Protein AF-A0A7S3GZX6-F1 (afdb_monomer)

pLDDT: mean 84.19, std 20.96, range [37.41, 98.56]

Nearest PDB structures (foldseek):
  7b3i-assembly1_A  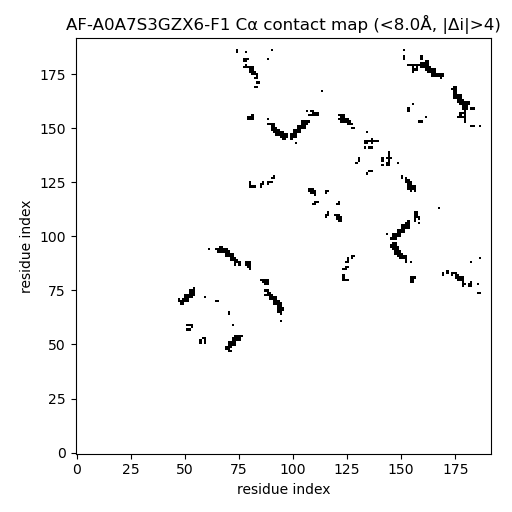TM=5.962E-01  e=1.962E-03  Homo sapiens
  3fnb-assembly1_A  TM=4.476E-01  e=2.240E+00  Streptococcus mutans UA159
  8ik2-assembly1_A  TM=3.979E-01  e=3.094E+00  Pseudomonas aeruginosa PAO1
  6khm-assembly1_A  TM=4.151E-01  e=8.696E+00  Cutibacterium acnes HL110PA4

Structure (mmCIF, N/CA/C/O backbone):
data_AF-A0A7S3GZX6-F1
#
_entry.id   AF-A0A7S3GZX6-F1
#
loop_
_atom_site.group_PDB
_atom_site.id
_atom_site.type_symbol
_atom_site.label_atom_id
_atom_site.label_alt_id
_atom_site.label_comp_id
_atom_site.label_asym_id
_atom_site.label_entity_id
_atom_site.label_seq_id
_atom_site.pdbx_PDB_ins_code
_atom_site.Cartn_x
_atom_site.Cartn_y
_atom_site.Cartn_z
_atom_site.occupancy
_atom_site.B_iso_or_equiv
_atom_site.auth_seq_id
_atom_site.auth_comp_id
_atom_site.auth_asym_id
_atom_site.auth_atom_id
_atom_site.pdbx_PDB_model_num
ATOM 1 N N . LYS A 1 1 ? 51.654 58.698 -10.661 1.00 49.16 1 LYS A N 1
ATOM 2 C CA . LYS A 1 1 ? 50.655 57.905 -11.427 1.00 49.16 1 LYS A CA 1
ATOM 3 C C . LYS A 1 1 ? 50.705 56.396 -11.134 1.00 49.16 1 LYS A C 1
ATOM 5 O O . LYS A 1 1 ? 49.679 55.762 -11.302 1.00 49.16 1 LYS A O 1
ATOM 10 N N . ALA A 1 2 ? 51.827 55.821 -10.670 1.00 45.66 2 ALA A N 1
ATOM 11 C CA . ALA A 1 2 ? 51.924 54.385 -10.354 1.00 45.66 2 ALA A CA 1
ATOM 12 C C . ALA A 1 2 ? 51.378 53.988 -8.960 1.00 45.66 2 ALA A C 1
ATOM 14 O O . ALA A 1 2 ? 50.825 52.904 -8.807 1.00 45.66 2 ALA A O 1
ATOM 15 N N . GLU A 1 3 ? 51.457 54.876 -7.964 1.00 42.88 3 GLU A N 1
ATOM 16 C CA . GLU A 1 3 ? 50.983 54.595 -6.592 1.00 42.88 3 GLU A CA 1
ATOM 17 C C . GLU A 1 3 ? 49.445 54.587 -6.471 1.00 42.88 3 GLU A C 1
ATOM 19 O O . GLU A 1 3 ? 48.866 53.765 -5.769 1.00 42.88 3 GLU A O 1
ATOM 24 N N . THR A 1 4 ? 48.751 55.419 -7.252 1.00 40.97 4 THR A N 1
ATOM 25 C CA . THR A 1 4 ? 47.279 55.479 -7.288 1.00 40.97 4 THR A CA 1
ATOM 26 C C . THR A 1 4 ? 46.648 54.233 -7.928 1.00 40.97 4 THR A C 1
ATOM 28 O O . THR A 1 4 ? 45.531 53.862 -7.585 1.00 40.97 4 THR A O 1
ATOM 31 N N . PHE A 1 5 ? 47.375 53.550 -8.820 1.00 37.41 5 PHE A N 1
ATOM 32 C CA . PHE A 1 5 ? 46.909 52.344 -9.514 1.00 37.41 5 PHE A CA 1
ATOM 33 C C . PHE A 1 5 ? 47.032 51.082 -8.641 1.00 37.41 5 PHE A C 1
ATOM 35 O O . PHE A 1 5 ? 46.160 50.217 -8.676 1.00 37.41 5 PHE A O 1
ATOM 42 N N . LYS A 1 6 ? 48.058 51.009 -7.780 1.00 38.31 6 LYS A N 1
ATOM 43 C CA . LYS A 1 6 ? 48.218 49.919 -6.799 1.00 38.31 6 LYS A CA 1
ATOM 44 C C . LYS A 1 6 ? 47.157 49.957 -5.694 1.00 38.31 6 LYS A C 1
AT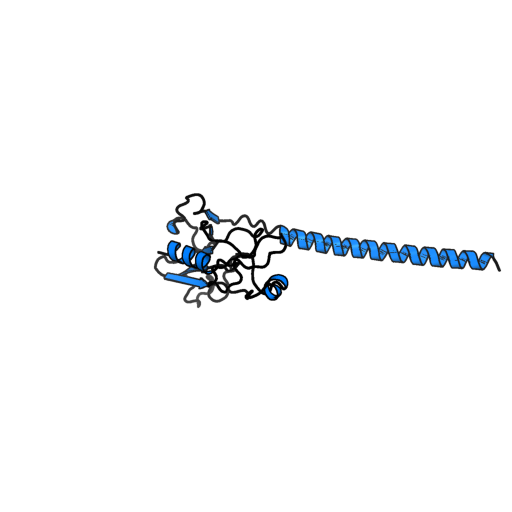OM 46 O O . LYS A 1 6 ? 46.696 48.905 -5.261 1.00 38.31 6 LYS A O 1
ATOM 51 N N . MET A 1 7 ? 46.722 51.150 -5.281 1.00 38.22 7 MET A N 1
ATOM 52 C CA . MET A 1 7 ? 45.672 51.299 -4.266 1.00 38.22 7 MET A CA 1
ATOM 53 C C . MET A 1 7 ? 44.287 50.882 -4.797 1.00 38.22 7 MET A C 1
ATOM 55 O O . MET A 1 7 ? 43.547 50.199 -4.098 1.00 38.22 7 MET A O 1
ATOM 59 N N . LEU A 1 8 ? 43.968 51.206 -6.057 1.00 38.59 8 LEU A N 1
ATOM 60 C CA . LEU A 1 8 ? 42.725 50.788 -6.723 1.00 38.59 8 LEU A CA 1
ATOM 61 C C . LEU A 1 8 ? 42.657 49.271 -6.966 1.00 38.59 8 LEU A C 1
ATOM 63 O O . LEU A 1 8 ? 41.593 48.684 -6.792 1.00 38.59 8 LEU A O 1
ATOM 67 N N . ILE A 1 9 ? 43.781 48.6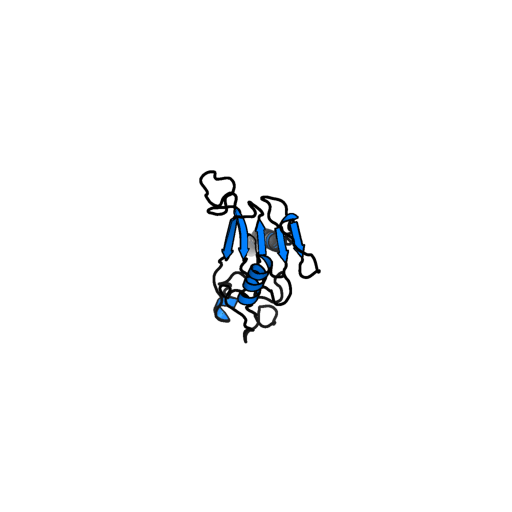25 -7.296 1.00 46.47 9 ILE A N 1
ATOM 68 C CA . ILE A 1 9 ? 43.853 47.162 -7.465 1.00 46.47 9 ILE A CA 1
ATOM 69 C C . ILE A 1 9 ? 43.683 46.431 -6.130 1.00 46.47 9 ILE A C 1
ATOM 71 O O . ILE A 1 9 ? 42.938 45.457 -6.075 1.00 46.47 9 ILE A O 1
ATOM 75 N N . ASN A 1 10 ? 44.298 46.914 -5.045 1.00 38.38 10 ASN A N 1
ATOM 76 C CA . ASN A 1 10 ? 44.134 46.298 -3.725 1.00 38.38 10 ASN A CA 1
ATOM 77 C C . ASN A 1 10 ? 42.717 46.488 -3.160 1.00 38.38 10 ASN A C 1
ATOM 79 O O . ASN A 1 10 ? 42.191 45.571 -2.538 1.00 38.38 10 ASN A O 1
ATOM 83 N N . ILE A 1 11 ? 42.064 47.626 -3.420 1.00 45.91 11 ILE A N 1
ATOM 84 C CA . ILE A 1 11 ? 40.664 47.851 -3.018 1.00 45.91 11 ILE A CA 1
ATOM 85 C C . ILE A 1 11 ? 39.706 46.965 -3.836 1.00 45.91 11 ILE A C 1
ATOM 87 O O . ILE A 1 11 ? 38.784 46.391 -3.260 1.00 45.91 11 ILE A O 1
ATOM 91 N N . LEU A 1 12 ? 39.948 46.769 -5.143 1.00 38.28 12 LEU A N 1
ATOM 92 C CA . LEU A 1 12 ? 39.171 45.825 -5.962 1.00 38.28 12 LEU A CA 1
ATOM 93 C C . LEU A 1 12 ? 39.382 44.360 -5.538 1.00 38.28 12 LEU A C 1
ATOM 95 O O . LEU A 1 12 ? 38.423 43.596 -5.517 1.00 38.28 12 LEU A O 1
ATOM 99 N N . PHE A 1 13 ? 40.607 43.963 -5.175 1.00 41.97 13 PHE A N 1
ATOM 100 C CA . PHE A 1 13 ? 40.907 42.596 -4.727 1.00 41.97 13 PHE A CA 1
ATOM 101 C C . PHE A 1 13 ? 40.294 42.270 -3.359 1.00 41.97 13 PHE A C 1
ATOM 103 O O . PHE A 1 13 ? 39.785 41.169 -3.167 1.00 41.97 13 PHE A O 1
ATOM 110 N N . VAL A 1 14 ? 40.285 43.226 -2.424 1.00 44.16 14 VAL A N 1
ATOM 111 C CA . VAL A 1 14 ? 39.623 43.059 -1.118 1.00 44.16 14 VAL A CA 1
ATOM 112 C C . VAL A 1 14 ? 38.096 43.038 -1.273 1.00 44.16 14 VAL A C 1
ATOM 114 O O . VAL A 1 14 ? 37.430 42.253 -0.601 1.00 44.16 14 VAL A O 1
ATOM 117 N N . ALA A 1 15 ? 37.538 43.815 -2.210 1.00 41.47 15 ALA A N 1
ATOM 118 C CA . ALA A 1 15 ? 36.110 43.781 -2.526 1.00 41.47 15 ALA A CA 1
ATOM 119 C C . ALA A 1 15 ? 35.677 42.469 -3.212 1.00 41.47 15 ALA A C 1
ATOM 121 O O . ALA A 1 15 ? 34.617 41.947 -2.886 1.00 41.47 15 ALA A O 1
ATOM 122 N N . LEU A 1 16 ? 36.488 41.890 -4.109 1.00 42.56 16 LEU A N 1
ATOM 123 C CA . LEU A 1 16 ? 36.163 40.608 -4.754 1.00 42.56 16 LEU A CA 1
ATOM 124 C C . LEU A 1 16 ? 36.338 39.397 -3.823 1.00 42.56 16 LEU A C 1
ATOM 126 O O . LEU A 1 16 ? 35.501 38.501 -3.863 1.00 42.56 16 LEU A O 1
ATOM 130 N N . LEU A 1 17 ? 37.362 39.376 -2.960 1.00 43.41 17 LEU A N 1
ATOM 131 C CA . LEU A 1 17 ? 37.563 38.272 -2.009 1.00 43.41 17 LEU A CA 1
ATOM 132 C C . LEU A 1 17 ? 36.555 38.303 -0.848 1.00 43.41 17 LEU A C 1
ATOM 134 O O . LEU A 1 17 ? 36.101 37.245 -0.407 1.00 43.41 17 LEU A O 1
ATOM 138 N N . GLY A 1 18 ? 36.154 39.497 -0.397 1.00 43.94 18 GLY A N 1
ATOM 139 C CA . GLY A 1 18 ? 35.118 39.664 0.627 1.00 43.94 18 GLY A CA 1
ATOM 140 C C . GLY A 1 18 ? 33.719 39.259 0.150 1.00 43.94 18 GLY A C 1
ATOM 141 O O . GLY A 1 18 ? 32.942 38.717 0.929 1.00 43.94 18 GLY A O 1
ATOM 142 N N . VAL A 1 19 ? 33.415 39.450 -1.138 1.00 43.72 19 VAL A N 1
ATOM 143 C CA . VAL A 1 19 ? 32.126 39.062 -1.735 1.00 43.72 19 VAL A CA 1
ATOM 144 C C . VAL A 1 19 ? 32.081 37.565 -2.072 1.00 43.72 19 VAL A C 1
ATOM 146 O O . VAL A 1 19 ? 31.013 36.983 -2.071 1.00 43.72 19 VAL A O 1
ATOM 149 N N . SER A 1 20 ? 33.199 36.869 -2.275 1.00 49.59 20 SER A N 1
ATOM 150 C CA . SER A 1 20 ? 33.160 35.404 -2.448 1.00 49.59 20 SER A CA 1
ATOM 151 C C . SER A 1 20 ? 33.006 34.623 -1.138 1.00 49.59 20 SER A C 1
ATOM 153 O O . SER A 1 20 ? 32.386 33.567 -1.149 1.00 49.59 20 SER A O 1
ATOM 155 N N . ALA A 1 21 ? 33.536 35.122 -0.015 1.00 44.66 21 ALA A N 1
ATOM 156 C CA . ALA A 1 21 ? 33.457 34.412 1.266 1.00 44.66 21 ALA A CA 1
ATOM 157 C C . ALA A 1 21 ? 32.050 34.472 1.885 1.00 44.66 21 ALA A C 1
ATOM 159 O O . ALA A 1 21 ? 31.546 33.455 2.343 1.00 44.66 21 ALA A O 1
ATOM 160 N N . VAL A 1 22 ? 31.383 35.632 1.817 1.00 42.56 22 VAL A N 1
ATOM 161 C CA . VAL A 1 22 ? 30.025 35.807 2.369 1.00 42.56 22 VAL A CA 1
ATOM 162 C C . VAL A 1 22 ? 29.001 34.937 1.632 1.00 42.56 22 VAL A C 1
ATOM 164 O O . VAL A 1 22 ? 28.185 34.280 2.266 1.00 42.56 22 VAL A O 1
ATOM 167 N N . PHE A 1 23 ? 29.095 34.854 0.301 1.00 43.94 23 PHE A N 1
ATOM 168 C CA . PHE A 1 23 ? 28.202 34.008 -0.497 1.00 43.94 23 PHE A CA 1
ATOM 169 C C . PHE A 1 23 ? 28.577 32.520 -0.429 1.00 43.94 23 PHE A C 1
ATOM 171 O O . PHE A 1 23 ? 27.710 31.675 -0.634 1.00 43.94 23 PHE A O 1
ATOM 178 N N . ALA A 1 24 ? 29.841 32.180 -0.150 1.00 49.31 24 ALA A N 1
ATOM 179 C CA . ALA A 1 24 ? 30.255 30.796 0.071 1.00 49.31 24 ALA A CA 1
ATOM 180 C C . ALA A 1 24 ? 29.766 30.267 1.424 1.00 49.31 24 ALA A C 1
ATOM 182 O O . ALA A 1 24 ? 29.290 29.138 1.466 1.00 49.31 24 ALA A O 1
ATOM 183 N N . ASP A 1 25 ? 29.819 31.073 2.489 1.00 47.47 25 ASP A N 1
ATOM 184 C CA . ASP A 1 25 ? 29.288 30.695 3.805 1.00 47.47 25 ASP A CA 1
ATOM 185 C C . ASP A 1 25 ? 27.752 30.635 3.805 1.00 47.47 25 ASP A C 1
ATOM 187 O O . ASP A 1 25 ? 27.187 29.695 4.358 1.00 47.47 25 ASP A O 1
ATOM 191 N N . GLU A 1 26 ? 27.056 31.558 3.123 1.00 50.66 26 GLU A N 1
ATOM 192 C CA . GLU A 1 26 ? 25.595 31.469 2.941 1.00 50.66 26 GLU A CA 1
ATOM 193 C C . GLU A 1 26 ? 25.187 30.274 2.069 1.00 50.66 26 GLU A C 1
ATOM 195 O O . GLU A 1 26 ? 24.230 29.576 2.398 1.00 50.66 26 GLU A O 1
ATOM 200 N N . ALA A 1 27 ? 25.912 29.989 0.981 1.00 51.22 27 ALA A N 1
ATOM 201 C CA . ALA A 1 27 ? 25.635 28.823 0.143 1.00 51.22 27 ALA A CA 1
ATOM 202 C C . ALA A 1 27 ? 25.978 27.508 0.854 1.00 51.22 27 ALA A C 1
ATOM 204 O O . ALA A 1 27 ? 25.238 26.540 0.714 1.00 51.22 27 ALA A O 1
ATOM 205 N N . ALA A 1 28 ? 27.061 27.459 1.633 1.00 55.25 28 ALA A N 1
ATOM 206 C CA . ALA A 1 28 ? 27.408 26.305 2.455 1.00 55.25 28 ALA A CA 1
ATOM 207 C C . ALA A 1 28 ? 26.386 26.101 3.577 1.00 55.25 28 ALA A C 1
ATOM 209 O O . ALA A 1 28 ? 25.980 24.969 3.808 1.00 55.25 28 ALA A O 1
ATOM 210 N N . GLY A 1 29 ? 25.911 27.179 4.207 1.00 59.00 29 GLY A N 1
ATOM 211 C CA . GLY A 1 29 ? 24.832 27.148 5.191 1.00 59.00 29 GLY A CA 1
ATOM 212 C C . GLY A 1 29 ? 23.516 26.652 4.595 1.00 59.00 29 GLY A C 1
ATOM 213 O O . GLY A 1 29 ? 22.915 25.737 5.141 1.00 59.00 29 GLY A O 1
ATOM 214 N N . ALA A 1 30 ? 23.115 27.163 3.428 1.00 55.72 30 ALA A N 1
ATOM 215 C CA . ALA A 1 30 ? 21.904 26.726 2.733 1.00 55.72 30 ALA A CA 1
ATOM 216 C C . ALA A 1 30 ? 22.008 25.284 2.207 1.00 55.72 30 ALA A C 1
ATOM 218 O O . ALA A 1 30 ? 21.027 24.544 2.227 1.00 55.72 30 ALA A O 1
ATOM 219 N N . LEU A 1 31 ? 23.189 24.857 1.748 1.00 54.41 31 LEU A N 1
ATOM 220 C CA . LEU A 1 31 ? 23.444 23.470 1.355 1.00 54.41 31 LEU A CA 1
ATOM 221 C C . LEU A 1 31 ? 23.496 22.540 2.565 1.00 54.41 31 LEU A C 1
ATOM 223 O O . LEU A 1 31 ? 23.052 21.406 2.446 1.00 54.41 31 LEU A O 1
ATOM 227 N N . GLN A 1 32 ? 23.996 23.005 3.709 1.00 67.12 32 GLN A N 1
ATOM 228 C CA . GLN A 1 32 ? 24.000 22.256 4.959 1.00 67.12 32 GLN A CA 1
ATOM 229 C C . GLN A 1 32 ? 22.582 22.147 5.527 1.00 67.12 32 GLN A C 1
ATOM 231 O O . GLN A 1 32 ? 22.170 21.047 5.852 1.00 67.12 32 GLN A O 1
ATOM 236 N N . GLU A 1 33 ? 21.786 23.219 5.533 1.00 61.28 33 GLU A N 1
ATOM 237 C CA . GLU A 1 33 ? 20.362 23.174 5.890 1.00 61.28 33 GLU A CA 1
ATOM 238 C C . GLU A 1 33 ? 19.565 22.293 4.928 1.00 61.28 33 GLU A C 1
ATOM 240 O O . GLU A 1 33 ? 18.722 21.519 5.364 1.00 61.28 33 GLU A O 1
ATOM 245 N N . ALA A 1 34 ? 19.841 22.354 3.623 1.00 56.84 34 ALA A N 1
ATOM 246 C CA . ALA A 1 34 ? 19.220 21.461 2.652 1.00 56.84 34 ALA A CA 1
ATOM 247 C C . ALA A 1 34 ? 19.686 20.012 2.840 1.00 56.84 34 ALA A C 1
ATOM 249 O O . ALA A 1 34 ? 18.880 19.103 2.683 1.00 56.84 34 ALA A O 1
ATOM 250 N N . ALA A 1 35 ? 20.951 19.777 3.194 1.00 59.12 35 ALA A N 1
ATOM 251 C CA . ALA A 1 35 ? 21.484 18.451 3.479 1.00 59.12 35 ALA A CA 1
ATOM 252 C C . ALA A 1 35 ? 20.947 17.891 4.798 1.00 59.12 35 ALA A C 1
ATOM 254 O O . ALA A 1 35 ? 20.668 16.703 4.846 1.00 59.12 35 ALA A O 1
ATOM 255 N N . ASP A 1 36 ? 20.751 18.723 5.820 1.00 62.19 36 ASP A N 1
ATOM 256 C CA . ASP A 1 36 ? 20.173 18.371 7.119 1.00 62.19 36 ASP A CA 1
ATOM 257 C C . ASP A 1 36 ? 18.655 18.197 7.014 1.00 62.19 36 ASP A C 1
ATOM 259 O O . ASP A 1 36 ? 18.100 17.271 7.598 1.00 62.19 36 ASP A O 1
ATOM 263 N N . TYR A 1 37 ? 17.983 18.990 6.176 1.00 53.38 37 TYR A N 1
ATOM 264 C CA . TYR A 1 37 ? 16.595 18.770 5.780 1.00 53.38 37 TYR A CA 1
ATOM 265 C C . TYR A 1 37 ? 16.461 17.462 4.996 1.00 53.38 37 TYR A C 1
ATOM 267 O O . TYR A 1 37 ? 15.638 16.626 5.347 1.00 53.38 37 TYR A O 1
ATOM 275 N N . VAL A 1 38 ? 17.308 17.217 3.993 1.00 53.38 38 VAL A N 1
ATOM 276 C CA . VAL A 1 38 ? 17.346 15.945 3.251 1.00 53.38 38 VAL A CA 1
ATOM 277 C C . VAL A 1 38 ? 17.711 14.778 4.169 1.00 53.38 38 VAL A C 1
ATOM 279 O O . VAL A 1 38 ? 17.100 13.726 4.040 1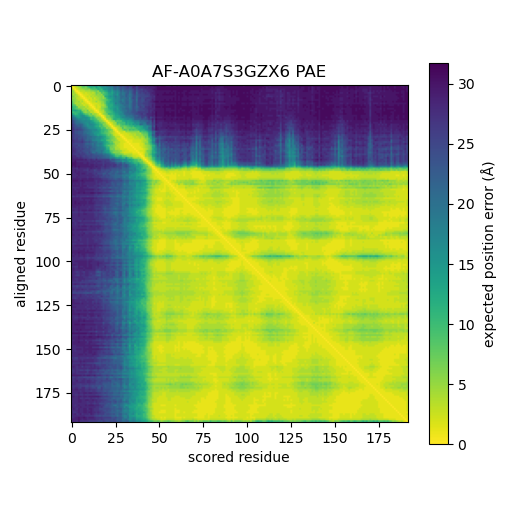.00 53.38 38 VAL A O 1
ATOM 282 N N . LYS A 1 39 ? 18.613 14.956 5.141 1.00 52.94 39 LYS A N 1
ATOM 283 C CA . LYS A 1 39 ? 18.904 13.959 6.180 1.00 52.94 39 LYS A CA 1
ATOM 284 C C . LYS A 1 39 ? 17.694 13.709 7.061 1.00 52.94 39 LYS A C 1
ATOM 286 O O . LYS A 1 39 ? 17.405 12.555 7.309 1.00 52.94 39 LYS A O 1
ATOM 291 N N . SER A 1 40 ? 16.943 14.739 7.450 1.00 48.53 40 SER A N 1
ATOM 292 C CA . SER A 1 40 ? 15.689 14.567 8.195 1.00 48.53 40 SER A CA 1
ATOM 293 C C . SER A 1 40 ? 14.589 13.894 7.362 1.00 48.53 40 SER A C 1
ATOM 295 O O . SER A 1 40 ? 13.683 13.274 7.908 1.00 48.53 40 SER A O 1
ATOM 297 N N . LEU A 1 41 ? 14.671 13.981 6.028 1.00 51.44 41 LEU A N 1
ATOM 298 C CA . LEU A 1 41 ? 13.811 13.229 5.111 1.00 51.44 41 LEU A CA 1
ATOM 299 C C . LEU A 1 41 ? 14.287 11.777 4.918 1.00 51.44 41 LEU A C 1
ATOM 301 O O . LEU A 1 41 ? 13.469 10.924 4.572 1.00 51.44 41 LEU A O 1
ATOM 305 N N . ASP A 1 42 ? 15.578 11.504 5.119 1.00 43.50 42 ASP A N 1
ATOM 306 C CA . ASP A 1 42 ? 16.197 10.171 5.057 1.00 43.50 42 ASP A CA 1
ATOM 307 C C . ASP A 1 42 ? 16.142 9.445 6.420 1.00 43.50 42 ASP A C 1
ATOM 309 O O . ASP A 1 42 ? 16.074 8.223 6.462 1.00 43.50 42 ASP A O 1
ATOM 313 N N . GLU A 1 43 ? 16.013 10.189 7.526 1.00 39.28 43 GLU A N 1
ATOM 314 C CA . GLU A 1 43 ? 15.648 9.740 8.885 1.00 39.28 43 GLU A CA 1
ATOM 315 C C . GLU A 1 43 ? 14.147 9.401 9.021 1.00 39.28 43 GLU A C 1
ATOM 317 O O . GLU A 1 43 ? 13.580 9.363 10.109 1.00 39.28 43 GLU A O 1
ATOM 322 N N . PHE A 1 44 ? 13.492 9.066 7.909 1.00 44.97 44 PHE A N 1
ATOM 323 C CA . PHE A 1 44 ? 12.269 8.261 7.905 1.00 44.97 44 PHE A CA 1
ATOM 324 C C . PHE A 1 44 ? 12.607 6.763 8.039 1.00 44.97 44 PHE A C 1
ATOM 326 O O . PHE A 1 44 ? 11.970 5.914 7.413 1.00 44.97 44 PHE A O 1
ATOM 333 N N . ASP A 1 45 ? 13.582 6.427 8.887 1.00 48.47 45 ASP A N 1
ATOM 334 C CA . ASP A 1 45 ? 13.640 5.118 9.534 1.00 48.47 45 ASP A CA 1
ATOM 335 C C . ASP A 1 45 ? 12.584 5.142 10.647 1.00 48.47 45 ASP A C 1
ATOM 337 O O . ASP A 1 45 ? 12.852 5.341 11.830 1.00 48.47 45 ASP A O 1
ATOM 341 N N . HIS A 1 46 ? 11.317 5.132 10.230 1.00 56.78 46 HIS A N 1
ATOM 342 C CA . HIS A 1 46 ? 10.202 5.042 11.152 1.00 56.78 46 HIS A CA 1
ATOM 343 C C . HIS A 1 46 ? 10.186 3.630 11.712 1.00 56.78 46 HIS A C 1
ATOM 345 O O . HIS A 1 46 ? 9.562 2.744 11.135 1.00 56.78 46 HIS A O 1
ATOM 351 N N . GLU A 1 47 ? 10.849 3.447 12.851 1.00 63.06 47 GLU A N 1
ATOM 352 C CA . GLU A 1 47 ? 10.498 2.385 13.781 1.00 63.06 47 GLU A CA 1
ATOM 353 C C . GLU A 1 47 ? 9.028 2.627 14.151 1.00 63.06 47 GLU A C 1
ATOM 355 O O . GLU A 1 47 ? 8.678 3.567 14.880 1.00 63.06 47 GLU A O 1
ATOM 360 N N . TRP A 1 48 ? 8.120 1.880 13.520 1.00 80.56 48 TRP A N 1
ATOM 361 C CA . TRP A 1 48 ? 6.706 2.056 13.793 1.00 80.56 48 TRP A CA 1
ATOM 362 C C . TRP A 1 48 ? 6.460 1.568 15.210 1.00 80.56 48 TRP A C 1
ATOM 364 O O . TRP A 1 48 ? 6.909 0.493 15.596 1.00 80.56 48 TRP A O 1
ATOM 374 N N . LYS A 1 49 ? 5.696 2.339 15.989 1.00 87.69 49 LYS A N 1
ATOM 375 C CA . LYS A 1 49 ? 5.390 1.987 17.383 1.00 87.69 49 LYS A CA 1
ATOM 376 C C . LYS A 1 49 ? 4.887 0.542 17.522 1.00 87.69 49 LYS A C 1
ATOM 378 O O . LYS A 1 49 ? 5.183 -0.104 18.521 1.00 87.69 49 LYS A O 1
ATOM 383 N N . HIS A 1 50 ? 4.129 0.068 16.529 1.00 95.31 50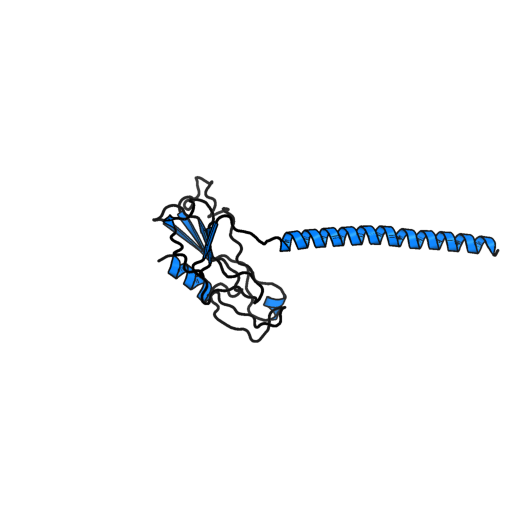 HIS A N 1
ATOM 384 C CA . HIS A 1 50 ? 3.637 -1.302 16.459 1.00 95.31 50 HIS A CA 1
ATOM 385 C C . HIS A 1 50 ? 3.813 -1.859 15.051 1.00 95.31 50 HIS A C 1
ATOM 387 O O . HIS A 1 50 ? 3.299 -1.300 14.076 1.00 95.31 50 HIS A O 1
ATOM 393 N N . GLU A 1 51 ? 4.472 -3.005 14.972 1.00 95.62 51 GLU A N 1
ATOM 394 C CA . GLU A 1 51 ? 4.694 -3.757 13.745 1.00 95.62 51 GLU A CA 1
ATOM 395 C C . GLU A 1 51 ? 4.241 -5.200 13.926 1.00 95.62 51 GLU A C 1
ATOM 397 O O . GLU A 1 51 ? 4.241 -5.728 15.038 1.00 95.62 51 GLU A O 1
ATOM 402 N N . CYS A 1 52 ? 3.865 -5.834 12.822 1.00 97.25 52 CYS A N 1
ATOM 403 C CA . CYS A 1 52 ? 3.675 -7.270 12.769 1.00 97.25 52 CYS A CA 1
ATOM 404 C C . CYS A 1 52 ? 4.189 -7.832 11.446 1.00 97.25 52 CYS A C 1
ATOM 406 O O . CYS A 1 52 ? 3.826 -7.355 10.370 1.00 97.25 52 CYS A O 1
ATOM 408 N N . HIS A 1 53 ? 5.018 -8.865 11.515 1.00 96.69 53 HIS A N 1
ATOM 409 C CA . HIS A 1 53 ? 5.753 -9.426 10.390 1.00 96.69 53 HIS A CA 1
ATOM 410 C C . HIS A 1 53 ? 5.282 -10.847 10.079 1.00 96.69 53 HIS A C 1
ATOM 412 O O . HIS A 1 53 ? 5.864 -11.832 10.538 1.00 96.69 53 HIS A O 1
ATOM 418 N N . MET A 1 54 ? 4.272 -10.976 9.212 1.00 95.88 54 MET A N 1
ATOM 419 C CA . MET A 1 54 ? 3.836 -12.288 8.699 1.00 95.88 54 MET A CA 1
ATOM 420 C C . MET A 1 54 ? 4.965 -12.988 7.935 1.00 95.88 54 MET A C 1
ATOM 422 O O . MET A 1 54 ? 5.093 -14.210 7.985 1.00 95.88 54 MET A O 1
ATOM 426 N N . ALA A 1 55 ? 5.828 -12.203 7.283 1.00 87.25 55 ALA A N 1
ATOM 427 C CA . ALA A 1 55 ? 7.043 -12.683 6.630 1.00 87.25 55 ALA A CA 1
ATOM 428 C C . ALA A 1 55 ? 7.979 -13.457 7.582 1.00 87.25 55 ALA A C 1
ATOM 430 O O . ALA A 1 55 ? 8.702 -14.346 7.136 1.00 87.25 55 ALA A O 1
ATOM 431 N N . ASN A 1 56 ? 7.929 -13.156 8.886 1.00 91.81 56 ASN A N 1
ATOM 432 C CA . ASN A 1 56 ? 8.719 -13.809 9.932 1.00 91.81 56 ASN A CA 1
ATOM 433 C C . ASN A 1 56 ? 7.948 -14.944 10.636 1.00 91.81 56 ASN A C 1
ATOM 435 O O . ASN A 1 56 ? 8.428 -15.496 11.625 1.00 91.81 56 ASN A O 1
ATOM 439 N N . GLY A 1 57 ? 6.758 -15.305 10.141 1.00 91.94 57 GLY A N 1
ATOM 440 C CA . GLY A 1 57 ? 5.902 -16.345 10.717 1.00 91.94 57 GLY A CA 1
ATOM 441 C C . GLY A 1 57 ? 4.995 -15.868 11.854 1.00 91.94 57 GLY A C 1
ATOM 442 O O . GLY A 1 57 ? 4.364 -16.698 12.510 1.00 91.94 57 GLY A O 1
ATOM 443 N N . GLU A 1 58 ? 4.904 -14.559 12.102 1.00 95.75 58 GLU A N 1
ATOM 444 C CA . GLU A 1 58 ? 3.958 -14.017 13.077 1.00 95.75 58 GLU A CA 1
ATOM 445 C C . GLU A 1 58 ? 2.514 -14.178 12.582 1.00 95.75 58 GLU A C 1
ATOM 447 O O . GLU A 1 58 ? 2.208 -13.976 11.408 1.00 95.75 58 GLU A O 1
ATOM 452 N N . ALA A 1 59 ? 1.597 -14.517 13.492 1.00 93.75 59 ALA A N 1
ATOM 453 C CA . ALA A 1 59 ? 0.194 -14.747 13.142 1.00 93.75 59 ALA A CA 1
ATOM 454 C C . ALA A 1 59 ? -0.568 -13.461 12.769 1.00 93.75 59 ALA A C 1
ATOM 456 O O . ALA A 1 59 ? -1.622 -13.544 12.147 1.00 93.75 59 ALA A O 1
ATOM 457 N N . CYS A 1 60 ? -0.068 -12.289 13.183 1.00 96.50 60 CYS A N 1
ATOM 458 C CA . CYS A 1 60 ? -0.683 -10.975 12.958 1.00 96.50 60 CYS A CA 1
ATOM 459 C C . CYS A 1 60 ? -2.190 -10.921 13.215 1.00 96.50 60 CYS A C 1
ATOM 461 O O . CYS A 1 60 ? -2.956 -10.352 12.442 1.00 96.50 60 CYS A O 1
ATOM 463 N N . ASP A 1 61 ? -2.600 -11.517 14.333 1.00 95.69 61 ASP A N 1
ATOM 464 C CA . ASP A 1 61 ? -3.981 -11.527 14.791 1.00 95.69 61 ASP A CA 1
ATOM 465 C C . ASP A 1 61 ? -4.383 -10.152 15.334 1.00 95.69 61 ASP A C 1
ATOM 467 O O . ASP A 1 61 ? -3.838 -9.681 16.337 1.00 95.69 61 ASP A O 1
ATOM 471 N N . ILE A 1 62 ? -5.384 -9.541 14.695 1.00 95.19 62 ILE A N 1
ATOM 472 C CA . ILE A 1 62 ? -5.903 -8.214 15.041 1.00 95.19 62 ILE A CA 1
ATOM 473 C C . ILE A 1 62 ? -6.324 -8.089 16.511 1.00 95.19 62 ILE A C 1
ATOM 475 O O . ILE A 1 62 ? -6.268 -6.999 17.074 1.00 95.19 62 ILE A O 1
ATOM 479 N N . ARG A 1 63 ? -6.710 -9.190 17.170 1.00 94.19 63 ARG A N 1
ATOM 480 C CA . ARG A 1 63 ? -7.102 -9.188 18.591 1.00 94.19 63 ARG A CA 1
ATOM 481 C C . ARG A 1 63 ? -5.961 -8.783 19.524 1.00 94.19 63 ARG A C 1
ATOM 483 O O . ARG A 1 63 ? -6.227 -8.364 20.647 1.00 94.19 63 ARG A O 1
ATOM 490 N N . ASN A 1 64 ? -4.720 -8.904 19.059 1.00 95.69 64 ASN A N 1
ATOM 491 C CA . ASN A 1 64 ? -3.523 -8.522 19.801 1.00 95.69 64 ASN A CA 1
ATOM 492 C C . ASN A 1 64 ? -3.051 -7.101 19.468 1.00 95.69 64 ASN A C 1
ATOM 494 O O . ASN A 1 64 ? -2.104 -6.618 20.087 1.00 95.69 64 ASN A O 1
ATOM 498 N N . PHE A 1 65 ? -3.678 -6.432 18.497 1.00 96.56 65 PHE A N 1
ATOM 499 C CA . PHE A 1 65 ? -3.296 -5.080 18.114 1.00 96.56 65 PHE A CA 1
ATOM 500 C C . PHE A 1 65 ? -3.905 -4.047 19.075 1.00 96.56 65 PHE A C 1
ATOM 502 O O . PHE A 1 65 ? -5.042 -4.206 19.534 1.00 96.56 65 PHE A O 1
ATOM 509 N N . PRO A 1 66 ? -3.171 -2.969 19.388 1.00 96.56 66 PRO A N 1
ATOM 510 C CA . PRO A 1 66 ? -3.663 -1.903 20.247 1.00 96.56 66 PRO A CA 1
ATOM 511 C C . PRO A 1 66 ? -4.846 -1.188 19.593 1.00 96.56 66 PRO A C 1
ATOM 513 O O . PRO A 1 66 ? -4.783 -0.737 18.450 1.00 96.56 66 PRO A O 1
ATOM 516 N N . LYS A 1 67 ? -5.945 -1.081 20.340 1.00 95.25 67 LYS A N 1
ATOM 517 C CA . LYS A 1 67 ? -7.165 -0.419 19.877 1.00 95.25 67 LYS A CA 1
ATOM 518 C C . LYS A 1 67 ? -6.912 1.061 19.587 1.00 95.25 67 LYS A C 1
ATOM 520 O O . LYS A 1 67 ? -6.259 1.734 20.378 1.00 95.25 67 LYS A O 1
ATOM 525 N N . ASP A 1 68 ? -7.491 1.558 18.494 1.00 94.06 68 ASP A N 1
ATOM 526 C CA . ASP A 1 68 ? -7.406 2.955 18.050 1.00 94.06 68 ASP A CA 1
ATOM 527 C C . ASP A 1 68 ? -5.962 3.449 17.800 1.00 94.06 68 ASP A C 1
ATOM 529 O O . ASP A 1 68 ? -5.711 4.651 17.735 1.00 94.06 68 ASP A O 1
ATOM 533 N N . GLU A 1 69 ? -5.007 2.528 17.653 1.00 94.31 69 GLU A N 1
ATOM 534 C CA . GLU A 1 69 ? -3.618 2.817 17.314 1.00 94.31 69 GLU A CA 1
ATOM 535 C C . GLU A 1 69 ? -3.234 2.122 16.005 1.00 94.31 69 GLU A C 1
ATOM 537 O O . GLU A 1 69 ? -3.819 1.119 15.603 1.00 94.31 69 GLU A O 1
ATOM 542 N N . THR A 1 70 ? -2.238 2.676 15.315 1.00 95.62 70 THR A N 1
ATOM 543 C CA . THR A 1 70 ? -1.722 2.098 14.072 1.00 95.62 70 THR A CA 1
ATOM 544 C C . THR A 1 70 ? -0.801 0.920 14.358 1.00 95.62 70 THR A C 1
ATOM 546 O O . THR A 1 70 ? 0.160 1.055 15.113 1.00 95.62 70 THR A O 1
ATOM 549 N N . THR A 1 71 ? -1.046 -0.192 13.671 1.00 97.44 71 THR A N 1
ATOM 550 C CA . THR A 1 71 ? -0.102 -1.296 13.493 1.00 97.44 71 THR A CA 1
ATOM 551 C C . THR A 1 71 ? 0.223 -1.452 12.013 1.00 97.44 71 THR A C 1
ATOM 553 O O . THR A 1 71 ? -0.682 -1.490 11.174 1.00 97.44 71 THR A O 1
ATOM 556 N N . MET A 1 72 ? 1.512 -1.530 11.689 1.00 97.19 72 MET A N 1
ATOM 557 C CA . MET A 1 72 ? 1.985 -1.814 10.335 1.00 97.19 72 MET A CA 1
ATOM 558 C C . MET A 1 72 ? 2.172 -3.317 10.172 1.00 97.19 72 MET A C 1
ATOM 560 O O . MET A 1 72 ? 2.923 -3.932 10.924 1.00 97.19 72 MET A O 1
ATOM 564 N N . VAL A 1 73 ? 1.486 -3.915 9.202 1.00 97.94 73 VAL A N 1
ATOM 565 C CA . VAL A 1 73 ? 1.567 -5.354 8.940 1.00 97.94 73 VAL A CA 1
ATOM 566 C C . VAL A 1 73 ? 2.355 -5.597 7.658 1.00 97.94 73 VAL A C 1
ATOM 568 O O . VAL A 1 73 ? 2.021 -5.049 6.605 1.00 97.94 73 VAL A O 1
ATOM 571 N N . PHE A 1 74 ? 3.388 -6.431 7.753 1.00 97.62 74 PHE A N 1
ATOM 572 C CA . PHE A 1 74 ? 4.307 -6.791 6.677 1.00 97.62 74 PHE A CA 1
ATOM 573 C C . PHE A 1 74 ? 4.003 -8.217 6.184 1.00 97.62 74 PHE A C 1
ATOM 575 O O . PHE A 1 74 ? 4.443 -9.193 6.804 1.00 97.62 74 PHE A O 1
ATOM 582 N N . PRO A 1 75 ? 3.244 -8.372 5.082 1.00 97.38 75 PRO A N 1
ATOM 583 C CA . PRO A 1 75 ? 2.801 -9.683 4.605 1.00 97.38 75 PRO A CA 1
ATOM 584 C C . PRO A 1 75 ? 3.928 -10.542 4.006 1.00 97.38 75 PRO A C 1
ATOM 586 O O . PRO A 1 75 ? 3.873 -11.767 4.086 1.00 97.38 75 PRO A O 1
ATOM 589 N N . GLY A 1 76 ? 4.957 -9.929 3.410 1.00 95.88 76 GLY A N 1
ATOM 590 C CA . GLY A 1 76 ? 6.030 -10.652 2.718 1.00 95.88 76 GLY A CA 1
ATOM 591 C C . GLY A 1 76 ? 5.569 -11.322 1.417 1.00 95.88 76 GLY A C 1
ATOM 592 O O . GLY A 1 76 ? 4.707 -10.799 0.707 1.00 95.88 76 GLY A O 1
ATOM 593 N N . GLY A 1 77 ? 6.158 -12.469 1.069 1.00 95.44 77 GLY A N 1
ATOM 594 C CA . GLY A 1 77 ? 5.830 -13.194 -0.164 1.00 95.44 77 GLY A CA 1
ATOM 595 C C . GLY A 1 77 ? 6.203 -12.409 -1.427 1.00 95.44 77 GLY A C 1
ATOM 596 O O . GLY A 1 77 ? 7.317 -11.908 -1.539 1.00 95.44 77 GLY A O 1
ATOM 597 N N . GLU A 1 78 ? 5.273 -12.297 -2.382 1.00 95.88 78 GLU A N 1
ATOM 598 C CA . GLU A 1 78 ? 5.475 -11.517 -3.618 1.00 95.88 78 GLU A CA 1
ATOM 599 C C . GLU A 1 78 ? 5.224 -10.008 -3.451 1.00 95.88 78 GLU A C 1
ATOM 601 O O . GLU A 1 78 ? 5.337 -9.247 -4.419 1.00 95.88 78 GLU A O 1
ATOM 606 N N . THR A 1 79 ? 4.834 -9.567 -2.252 1.00 98.06 79 THR A N 1
ATOM 607 C CA . THR A 1 79 ? 4.498 -8.164 -2.012 1.00 98.06 79 THR A CA 1
ATOM 608 C C . THR A 1 79 ? 5.744 -7.294 -2.002 1.00 98.06 79 THR A C 1
ATOM 610 O O . THR A 1 79 ? 6.784 -7.668 -1.462 1.00 98.06 79 THR A O 1
ATOM 613 N N . ARG A 1 80 ? 5.652 -6.113 -2.617 1.00 97.38 80 ARG A N 1
ATOM 614 C CA . ARG A 1 80 ? 6.750 -5.140 -2.661 1.00 97.38 80 ARG A CA 1
ATOM 615 C C . ARG A 1 80 ? 6.311 -3.790 -3.206 1.00 97.38 80 ARG A C 1
ATOM 617 O O . ARG A 1 80 ? 5.268 -3.650 -3.849 1.00 97.38 80 ARG A O 1
ATOM 624 N N . CYS A 1 81 ? 7.164 -2.798 -2.991 1.00 97.94 81 CYS A N 1
ATOM 625 C CA . CYS A 1 81 ? 7.061 -1.491 -3.620 1.00 97.94 81 CYS A CA 1
ATOM 626 C C . CYS A 1 81 ? 7.799 -1.435 -4.968 1.00 97.94 81 CYS A C 1
ATOM 628 O O . CYS A 1 81 ? 8.531 -2.359 -5.344 1.00 97.94 81 CYS A O 1
ATOM 630 N N . ILE A 1 82 ? 7.558 -0.348 -5.708 1.00 97.88 82 ILE A N 1
ATOM 631 C CA . ILE A 1 82 ? 7.923 -0.206 -7.124 1.00 97.88 82 ILE A CA 1
ATOM 632 C C . ILE A 1 82 ? 9.429 -0.316 -7.410 1.00 97.88 82 ILE A C 1
ATOM 634 O O . ILE A 1 82 ? 9.833 -0.775 -8.480 1.00 97.88 82 ILE A O 1
ATOM 638 N N . PHE A 1 83 ? 10.270 0.094 -6.460 1.00 96.81 83 PHE A N 1
ATOM 639 C CA . PHE A 1 83 ? 11.720 0.135 -6.629 1.00 96.81 83 PHE A CA 1
ATOM 640 C C . PHE A 1 83 ? 12.427 -0.942 -5.811 1.00 96.81 83 PHE A C 1
ATOM 642 O O . PHE A 1 83 ? 11.884 -1.463 -4.840 1.00 96.81 83 PHE A O 1
ATOM 649 N N . SER A 1 84 ? 13.643 -1.297 -6.220 1.00 92.75 84 SER A N 1
ATOM 650 C CA . SER A 1 84 ? 14.452 -2.322 -5.549 1.00 92.75 84 SER A CA 1
ATOM 651 C C . SER A 1 84 ? 14.944 -1.897 -4.166 1.00 92.75 84 SER A C 1
ATOM 653 O O . SER A 1 84 ? 15.054 -2.729 -3.274 1.00 92.75 84 SER A O 1
ATOM 655 N N . ASN A 1 85 ? 15.200 -0.602 -3.977 1.00 90.81 85 ASN A N 1
ATOM 656 C CA . ASN A 1 85 ? 15.737 -0.040 -2.737 1.00 90.81 85 ASN A CA 1
ATOM 657 C C . ASN A 1 85 ? 14.685 0.757 -1.939 1.00 90.81 85 ASN A C 1
ATOM 659 O O . ASN A 1 85 ? 14.983 1.769 -1.307 1.00 90.81 85 ASN A O 1
ATOM 663 N N . THR A 1 86 ? 13.415 0.363 -2.034 1.00 88.62 86 THR A N 1
ATOM 664 C CA . THR A 1 86 ? 12.346 0.892 -1.171 1.00 88.62 86 THR A CA 1
ATOM 665 C C . THR A 1 86 ? 12.007 -0.118 -0.083 1.00 88.62 86 THR A C 1
ATOM 667 O O . THR A 1 86 ? 12.079 -1.313 -0.370 1.00 88.62 86 THR A O 1
ATOM 670 N N . PRO A 1 87 ? 11.603 0.328 1.127 1.00 90.38 87 PRO A N 1
ATOM 671 C CA . PRO A 1 87 ? 11.152 -0.581 2.174 1.00 90.38 87 PRO A CA 1
ATOM 672 C C . PRO A 1 87 ? 10.076 -1.548 1.680 1.00 90.38 87 PRO A C 1
ATOM 674 O O . PRO A 1 87 ? 9.330 -1.243 0.741 1.00 90.38 87 PRO A O 1
ATOM 677 N N . ASN A 1 88 ? 9.995 -2.700 2.343 1.00 93.88 88 ASN A N 1
ATOM 678 C CA . ASN A 1 88 ? 9.006 -3.723 2.033 1.00 93.88 88 ASN A CA 1
ATOM 679 C C . ASN A 1 88 ? 7.585 -3.154 2.071 1.00 93.88 88 ASN A C 1
ATOM 681 O O . ASN A 1 88 ? 7.278 -2.218 2.814 1.00 93.88 88 ASN A O 1
ATOM 685 N N . PHE A 1 89 ? 6.708 -3.748 1.263 1.00 97.50 89 PHE A N 1
ATOM 686 C CA . PHE A 1 89 ? 5.296 -3.412 1.321 1.00 97.50 89 PHE A CA 1
ATOM 687 C C . PHE A 1 89 ? 4.741 -3.734 2.714 1.00 97.50 89 PHE A C 1
ATOM 689 O O . PHE A 1 89 ? 5.001 -4.801 3.270 1.00 97.50 89 PHE A O 1
ATOM 696 N N . ALA A 1 90 ? 3.948 -2.807 3.238 1.00 97.50 90 ALA A N 1
ATOM 697 C CA . ALA A 1 90 ? 3.171 -2.980 4.449 1.00 97.50 90 ALA A CA 1
ATOM 698 C C . ALA A 1 90 ? 1.792 -2.359 4.250 1.00 97.50 90 ALA A C 1
ATOM 700 O O . ALA A 1 90 ? 1.629 -1.424 3.460 1.00 97.50 90 ALA A O 1
ATOM 701 N N . PHE A 1 91 ? 0.813 -2.845 4.999 1.00 98.25 91 PHE A N 1
ATOM 702 C CA . PHE A 1 91 ? -0.499 -2.221 5.113 1.00 98.25 91 PHE A CA 1
ATOM 703 C C . PHE A 1 91 ? -0.731 -1.752 6.547 1.00 98.25 91 PHE A C 1
ATOM 705 O O . PHE A 1 91 ? -0.118 -2.251 7.488 1.00 98.25 91 PHE A O 1
ATOM 712 N N . GLN A 1 92 ? -1.593 -0.753 6.711 1.00 98.12 92 GLN A N 1
ATOM 713 C CA . GLN A 1 92 ? -1.871 -0.156 8.014 1.00 98.12 92 GLN A CA 1
ATOM 714 C C . GLN A 1 92 ? -3.202 -0.679 8.542 1.00 98.12 92 GLN A C 1
ATOM 716 O O . GLN A 1 92 ? -4.215 -0.636 7.840 1.00 98.12 92 GLN A O 1
ATOM 721 N N . VAL A 1 93 ? -3.202 -1.101 9.801 1.00 98.06 93 VAL A N 1
ATOM 722 C CA . VAL A 1 93 ? -4.395 -1.523 10.533 1.00 98.06 93 VAL A CA 1
ATOM 723 C C . VAL A 1 93 ? -4.596 -0.598 11.726 1.00 98.06 93 VAL A C 1
ATOM 725 O O . VAL A 1 93 ? -3.653 -0.319 12.461 1.00 98.06 93 VAL A O 1
ATOM 728 N N . VAL A 1 94 ? -5.829 -0.133 11.918 1.00 97.19 94 VAL A N 1
ATOM 729 C CA . VAL A 1 94 ? -6.262 0.595 13.117 1.00 97.19 94 VAL A CA 1
ATOM 730 C C . VAL A 1 94 ? -7.481 -0.131 13.690 1.00 97.19 94 VAL A C 1
ATOM 732 O O . VAL A 1 94 ? -8.582 0.007 13.139 1.00 97.19 94 VAL A O 1
ATOM 735 N N . PRO A 1 95 ? -7.316 -0.947 14.746 1.00 97.38 95 PRO A N 1
ATOM 736 C CA . PRO A 1 95 ? -8.410 -1.732 15.305 1.00 97.38 95 PRO A CA 1
ATOM 737 C C . PRO A 1 95 ? -9.519 -0.851 15.887 1.00 97.38 95 PRO A C 1
ATOM 739 O O . PRO A 1 95 ? -9.256 0.098 16.626 1.00 97.38 95 PRO A O 1
ATOM 742 N N . GLY A 1 96 ? -10.768 -1.198 15.577 1.00 96.31 96 GLY A N 1
ATOM 743 C CA . GLY A 1 96 ? -11.980 -0.580 16.109 1.00 96.31 96 GLY A CA 1
ATOM 744 C C . GLY A 1 96 ? -12.972 -1.644 16.572 1.00 96.31 96 GLY A C 1
ATOM 745 O O . GLY A 1 96 ? -12.603 -2.590 17.265 1.00 96.31 96 GLY A O 1
ATOM 746 N N . ASP A 1 97 ? -14.237 -1.489 16.203 1.00 95.88 97 ASP A N 1
ATOM 747 C CA . ASP A 1 97 ? -15.259 -2.520 16.359 1.00 95.88 97 ASP A CA 1
ATOM 748 C C . ASP A 1 97 ? -14.957 -3.696 15.410 1.00 95.88 97 ASP A C 1
ATOM 750 O O . ASP A 1 97 ? -14.621 -3.495 14.237 1.00 95.88 97 ASP A O 1
ATOM 754 N N . SER A 1 98 ? -15.064 -4.930 15.910 1.00 87.69 98 SER A N 1
ATOM 755 C CA . SER A 1 98 ? -14.689 -6.147 15.173 1.00 87.69 98 SER A CA 1
ATOM 756 C C . SER A 1 98 ? -15.704 -6.574 14.109 1.00 87.69 98 SER A C 1
ATOM 758 O O . SER A 1 98 ? -15.379 -7.380 13.244 1.00 87.69 98 SER A O 1
ATOM 760 N N . ASP A 1 99 ? -16.924 -6.040 14.152 1.00 93.62 99 ASP A N 1
ATOM 761 C CA . ASP A 1 99 ? -18.012 -6.321 13.211 1.00 93.62 99 ASP A CA 1
ATOM 762 C C . ASP A 1 99 ? -18.143 -5.259 12.103 1.00 93.62 99 ASP A C 1
ATOM 764 O O . ASP A 1 99 ? -19.032 -5.348 11.254 1.00 93.62 99 ASP A O 1
ATOM 768 N N . LYS A 1 100 ? -17.265 -4.244 12.092 1.00 96.12 100 LYS A N 1
ATOM 769 C CA . LYS A 1 100 ? -17.312 -3.121 11.148 1.00 96.12 100 LYS A CA 1
ATOM 770 C C . LYS A 1 100 ? -15.945 -2.843 10.545 1.00 96.12 100 LYS A C 1
ATOM 772 O O . LYS A 1 100 ? -15.021 -2.419 11.236 1.00 96.12 100 LYS A O 1
ATOM 777 N N . LEU A 1 101 ? -15.857 -2.980 9.226 1.00 96.75 101 LEU A N 1
ATOM 778 C CA . LEU A 1 101 ? -14.634 -2.754 8.466 1.00 96.75 101 LEU A CA 1
ATOM 779 C C . LEU A 1 101 ? -14.761 -1.519 7.567 1.00 96.75 101 LEU A C 1
ATOM 781 O O . LEU A 1 101 ? -15.734 -1.360 6.829 1.00 96.75 101 LEU A O 1
ATOM 785 N N . LEU A 1 102 ? -13.752 -0.653 7.609 1.00 97.25 102 LEU A N 1
ATOM 786 C CA . LEU A 1 102 ? -13.463 0.345 6.585 1.00 97.25 102 LEU A CA 1
ATOM 787 C C . LEU A 1 102 ? -12.192 -0.087 5.845 1.00 97.25 102 LEU A C 1
ATOM 789 O O . LEU A 1 102 ? -11.078 0.161 6.301 1.00 97.25 102 LEU A O 1
ATOM 793 N N . PHE A 1 103 ? -12.378 -0.743 4.702 1.00 97.56 103 PHE A N 1
ATOM 794 C CA . PHE A 1 103 ? -11.293 -1.193 3.833 1.00 97.56 103 PHE A CA 1
ATOM 795 C C . PHE A 1 103 ? -11.001 -0.119 2.779 1.00 97.56 103 PHE A C 1
ATOM 797 O O . PHE A 1 103 ? -11.881 0.220 1.984 1.00 97.56 103 PHE A O 1
ATOM 804 N N . TYR A 1 104 ? -9.800 0.460 2.788 1.00 98.00 104 TYR A N 1
ATOM 805 C CA . TYR A 1 104 ? -9.489 1.655 2.001 1.00 98.00 104 TYR A CA 1
ATOM 806 C C . TYR A 1 104 ? -8.214 1.506 1.172 1.00 98.00 104 TYR A C 1
ATOM 808 O O . TYR A 1 104 ? -7.139 1.263 1.711 1.00 98.00 104 TYR A O 1
ATOM 816 N N . PHE A 1 105 ? -8.313 1.757 -0.133 1.00 98.25 105 PHE A N 1
ATOM 817 C CA . PHE A 1 105 ? -7.169 1.788 -1.042 1.00 98.25 105 PHE A CA 1
ATOM 818 C C . PHE A 1 105 ? -6.544 3.183 -1.086 1.00 98.25 105 PHE A C 1
ATOM 820 O O . PHE A 1 105 ? -7.172 4.150 -1.523 1.00 98.25 105 PHE A O 1
ATOM 827 N N . GLN A 1 106 ? -5.292 3.297 -0.641 1.00 98.19 106 GLN A N 1
ATOM 828 C CA . GLN A 1 106 ? -4.545 4.551 -0.698 1.00 98.19 106 GLN A CA 1
ATOM 829 C C . GLN A 1 106 ? -4.286 4.957 -2.159 1.00 98.19 106 GLN A C 1
ATOM 831 O O . GLN A 1 106 ? -3.978 4.120 -3.005 1.00 98.19 106 GLN A O 1
ATOM 836 N N . GLY A 1 107 ? -4.408 6.252 -2.458 1.00 96.69 107 GLY A N 1
ATOM 837 C CA . GLY A 1 107 ? -4.024 6.821 -3.753 1.00 96.69 107 GLY A CA 1
ATOM 838 C C . GLY A 1 107 ? -2.564 7.285 -3.790 1.00 96.69 107 GLY A C 1
ATOM 839 O O . GLY A 1 107 ? -1.791 7.055 -2.864 1.00 96.69 107 GLY A O 1
ATOM 840 N N . GLY A 1 108 ? -2.187 7.998 -4.850 1.00 95.12 108 GLY A N 1
ATOM 841 C CA . GLY A 1 108 ? -0.849 8.594 -4.965 1.00 95.12 108 GLY A CA 1
ATOM 842 C C . GLY A 1 108 ? -0.264 8.535 -6.370 1.00 95.12 108 GLY A C 1
ATOM 843 O O . GLY A 1 108 ? 0.903 8.188 -6.516 1.00 95.12 108 GLY A O 1
ATOM 844 N N . GLY A 1 109 ? -1.072 8.826 -7.393 1.00 97.62 109 GLY A N 1
ATOM 845 C CA . GLY A 1 109 ? -0.633 8.859 -8.791 1.00 97.62 109 GLY A CA 1
ATOM 846 C C . GLY A 1 109 ? -0.389 7.482 -9.423 1.00 97.62 109 GLY A C 1
ATOM 847 O O . GLY A 1 109 ? -0.793 6.453 -8.881 1.00 97.62 109 GLY A O 1
ATOM 848 N N . ALA A 1 110 ? 0.241 7.461 -10.597 1.00 97.75 110 ALA A N 1
ATOM 849 C CA . ALA A 1 110 ? 0.494 6.249 -11.380 1.00 97.75 110 ALA A CA 1
ATOM 850 C C . ALA A 1 110 ? 1.723 6.421 -12.285 1.00 97.75 110 ALA A C 1
ATOM 852 O O . ALA A 1 110 ? 2.029 7.528 -12.723 1.00 97.75 110 ALA A O 1
ATOM 853 N N . CYS A 1 111 ? 2.406 5.314 -12.562 1.00 97.81 111 CYS A N 1
ATOM 854 C CA . CYS A 1 111 ? 3.550 5.237 -13.456 1.00 97.81 111 CYS A CA 1
ATOM 855 C C . CYS A 1 111 ? 3.283 4.152 -14.507 1.00 97.81 111 CYS A C 1
ATOM 857 O O . CYS A 1 111 ? 3.257 2.961 -14.191 1.00 97.81 111 CYS A O 1
ATOM 859 N N . TRP A 1 112 ? 3.040 4.558 -15.752 1.00 96.56 112 TRP A N 1
ATOM 860 C CA . TRP A 1 112 ? 2.671 3.655 -16.850 1.00 96.56 112 TRP A CA 1
ATOM 861 C C . TRP A 1 112 ? 3.833 3.356 -17.810 1.00 96.56 112 TRP A C 1
ATOM 863 O O . TRP A 1 112 ? 3.760 2.383 -18.566 1.00 96.56 112 TRP A O 1
ATOM 873 N N . ASP A 1 113 ? 4.900 4.155 -17.753 1.00 97.44 113 ASP A N 1
ATOM 874 C CA . ASP A 1 113 ? 6.100 4.075 -18.588 1.00 97.44 113 ASP A CA 1
ATOM 875 C C . ASP A 1 113 ? 7.358 4.587 -17.851 1.00 97.44 113 ASP A C 1
ATOM 877 O O . ASP A 1 113 ? 7.294 5.088 -16.726 1.00 97.44 113 ASP A O 1
ATOM 881 N N . GLU A 1 114 ? 8.525 4.464 -18.492 1.00 97.69 114 GLU A N 1
ATOM 882 C CA . GLU A 1 114 ? 9.807 4.900 -17.923 1.00 97.69 114 GLU A CA 1
ATOM 883 C C . GLU A 1 114 ? 9.813 6.397 -17.594 1.00 97.69 114 GLU A C 1
ATOM 885 O O . GLU A 1 114 ? 10.352 6.814 -16.569 1.00 97.69 114 GLU A O 1
ATOM 890 N N . THR A 1 115 ? 9.190 7.208 -1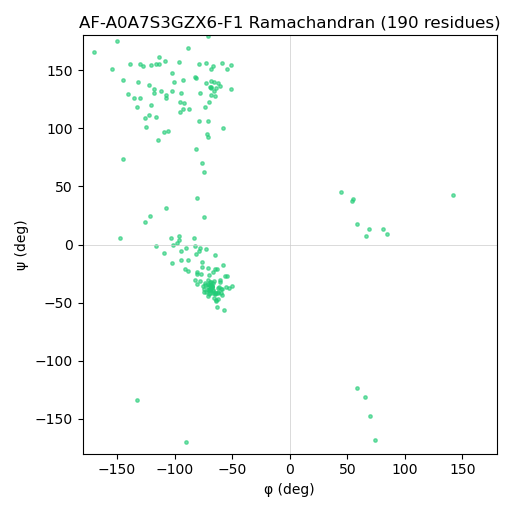8.446 1.00 97.75 115 THR A N 1
ATOM 891 C CA . THR A 1 115 ? 9.118 8.659 -18.289 1.00 97.75 115 THR A CA 1
ATOM 892 C C . THR A 1 115 ? 8.349 9.036 -17.024 1.00 97.75 115 THR A C 1
ATOM 894 O O . THR A 1 115 ? 8.889 9.735 -16.169 1.00 97.75 115 THR A O 1
ATOM 897 N N . SER A 1 116 ? 7.129 8.531 -16.847 1.00 97.62 116 SER A N 1
ATOM 898 C CA . SER A 1 116 ? 6.307 8.760 -15.651 1.00 97.62 116 SER A CA 1
ATOM 899 C C . SER A 1 116 ? 6.968 8.234 -14.374 1.00 97.62 116 SER A C 1
ATOM 901 O O . SER A 1 116 ? 6.901 8.899 -13.337 1.00 97.62 116 SER A O 1
ATOM 903 N N . THR A 1 117 ? 7.679 7.100 -14.446 1.00 96.44 117 THR A N 1
ATOM 904 C CA . THR A 1 117 ? 8.487 6.594 -13.327 1.00 96.44 117 THR A CA 1
ATOM 905 C C . THR A 1 117 ? 9.643 7.535 -12.973 1.00 96.44 117 THR A C 1
ATOM 907 O O . THR A 1 117 ? 9.813 7.865 -11.799 1.00 96.44 117 THR A O 1
ATOM 910 N N . LYS A 1 118 ? 10.413 8.009 -13.963 1.00 94.44 118 LYS A N 1
ATOM 911 C CA . LYS A 1 118 ? 11.541 8.939 -13.758 1.00 94.44 118 LYS A CA 1
ATOM 912 C C . LYS A 1 118 ? 11.099 10.310 -13.249 1.00 94.44 118 LYS A C 1
ATOM 914 O O . LYS A 1 118 ? 11.829 10.933 -12.488 1.00 94.44 118 LYS A O 1
ATOM 919 N N . PHE A 1 119 ? 9.908 10.762 -13.632 1.00 95.56 119 PHE A N 1
ATOM 920 C CA . PHE A 1 119 ? 9.313 12.002 -13.129 1.00 95.56 119 PHE A CA 1
ATOM 921 C C . PHE A 1 119 ? 8.590 11.842 -11.784 1.00 95.56 119 PHE A C 1
ATOM 923 O O . PHE A 1 119 ? 7.976 12.797 -11.316 1.00 95.56 119 PHE A O 1
ATOM 930 N N . HIS A 1 120 ? 8.665 10.667 -11.146 1.00 93.94 120 HIS A N 1
ATOM 931 C CA . HIS A 1 120 ? 8.057 10.405 -9.840 1.00 93.94 120 HIS A CA 1
ATOM 932 C C . HIS A 1 120 ? 6.548 10.710 -9.791 1.00 93.94 120 HIS A C 1
ATOM 934 O O . HIS A 1 120 ? 6.034 11.204 -8.789 1.00 93.94 120 HIS A O 1
ATOM 940 N N . LEU A 1 121 ? 5.812 10.385 -10.865 1.00 97.25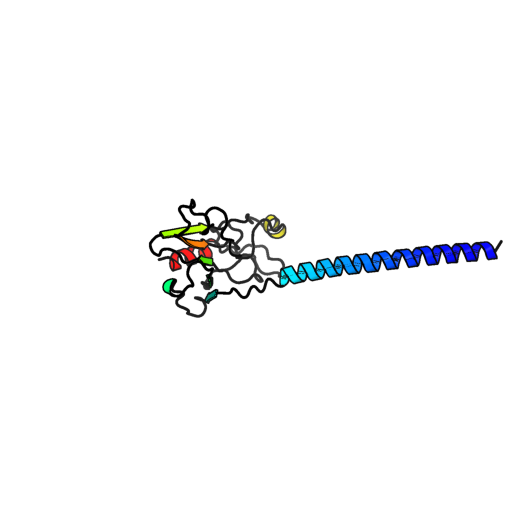 121 LEU A N 1
ATOM 941 C CA . LEU A 1 121 ? 4.359 10.613 -10.942 1.00 97.25 121 LEU A CA 1
ATOM 942 C C . LEU A 1 121 ? 3.535 9.651 -10.073 1.00 97.25 121 LEU A C 1
ATOM 944 O O . LEU A 1 121 ? 2.312 9.778 -9.995 1.00 97.25 121 LEU A O 1
ATOM 948 N N . CYS A 1 122 ? 4.187 8.690 -9.423 1.00 96.75 122 CYS A N 1
ATOM 949 C CA . CYS A 1 122 ? 3.568 7.757 -8.502 1.00 96.75 122 CYS A CA 1
ATOM 950 C C . CYS A 1 122 ? 4.314 7.671 -7.174 1.00 96.75 122 CYS A C 1
ATOM 952 O O . CYS A 1 122 ? 5.524 7.886 -7.078 1.00 96.75 122 CYS A O 1
ATOM 954 N N . ARG A 1 123 ? 3.569 7.279 -6.144 1.00 95.31 123 ARG A N 1
ATOM 955 C CA . ARG A 1 123 ? 4.104 6.947 -4.832 1.00 95.31 123 ARG A CA 1
ATOM 956 C C . ARG A 1 123 ? 4.916 5.656 -4.888 1.00 95.31 123 ARG A C 1
ATOM 958 O O . ARG A 1 123 ? 4.470 4.662 -5.455 1.00 95.31 123 ARG A O 1
ATOM 965 N N . SER A 1 124 ? 6.083 5.673 -4.250 1.00 95.19 124 SER A N 1
ATOM 966 C CA . SER A 1 124 ? 7.025 4.547 -4.216 1.00 95.19 124 SER A CA 1
ATOM 967 C C . SER A 1 124 ? 7.253 3.957 -2.824 1.00 95.19 124 SER A C 1
ATOM 969 O O . SER A 1 124 ? 7.996 2.992 -2.688 1.00 95.19 124 SER A O 1
ATOM 971 N N . ARG A 1 125 ? 6.623 4.512 -1.781 1.00 94.94 125 ARG A N 1
ATOM 972 C CA . ARG A 1 125 ? 6.753 4.055 -0.389 1.00 94.94 125 ARG A CA 1
ATOM 973 C C . ARG A 1 125 ? 5.389 3.897 0.274 1.00 94.94 125 ARG A C 1
ATOM 975 O O . ARG A 1 125 ? 4.504 4.732 0.081 1.00 94.94 125 ARG A O 1
ATOM 982 N N . ALA A 1 126 ? 5.234 2.836 1.060 1.00 94.69 126 ALA A N 1
ATOM 983 C CA . ALA A 1 126 ? 4.019 2.548 1.812 1.00 94.69 126 ALA A CA 1
ATOM 984 C C . ALA A 1 126 ? 3.994 3.374 3.108 1.00 94.69 126 ALA A C 1
ATOM 986 O O . ALA A 1 126 ? 4.387 2.905 4.168 1.00 94.69 126 ALA A O 1
ATOM 987 N N . THR A 1 127 ? 3.571 4.637 3.024 1.00 92.38 127 THR A N 1
ATOM 988 C CA . THR A 1 127 ? 3.431 5.491 4.217 1.00 92.38 127 THR A CA 1
ATOM 989 C C . THR A 1 127 ? 1.996 5.435 4.743 1.00 92.38 127 THR A C 1
ATOM 991 O O . THR A 1 127 ? 1.085 5.677 3.935 1.00 92.38 127 THR A O 1
ATOM 994 N N . PRO A 1 128 ? 1.779 5.201 6.049 1.00 93.06 128 PRO A N 1
ATOM 995 C CA . PRO A 1 128 ? 0.457 5.197 6.663 1.00 93.06 128 PRO A CA 1
ATOM 996 C C . PRO A 1 128 ? -0.271 6.531 6.485 1.00 93.06 128 PRO A C 1
ATOM 998 O O . PRO A 1 128 ? 0.333 7.585 6.264 1.00 93.06 128 PRO A O 1
ATOM 1001 N N . LEU A 1 129 ? -1.597 6.470 6.553 1.00 90.75 129 LEU A N 1
ATOM 1002 C CA . LEU A 1 129 ? -2.473 7.629 6.495 1.00 90.75 129 LEU A CA 1
ATOM 1003 C C . LEU A 1 129 ? -2.779 8.143 7.908 1.00 90.75 129 LEU A C 1
ATOM 1005 O O . LEU A 1 129 ? -2.987 7.345 8.826 1.00 90.75 129 LEU A O 1
ATOM 1009 N N . PRO A 1 130 ? -2.843 9.472 8.096 1.00 90.12 130 PRO A N 1
ATOM 1010 C CA . PRO A 1 130 ? -3.296 10.051 9.351 1.00 90.12 130 PRO A CA 1
ATOM 1011 C C . PRO A 1 130 ? -4.816 9.893 9.516 1.00 90.12 130 PRO A C 1
ATOM 1013 O O . PRO A 1 130 ? -5.565 9.848 8.536 1.00 90.12 130 PRO A O 1
ATOM 1016 N N . GLU A 1 131 ? -5.287 9.914 10.763 1.00 88.12 131 GLU A N 1
ATOM 1017 C CA . GLU A 1 131 ? -6.710 9.837 11.129 1.00 88.12 131 GLU A CA 1
ATOM 1018 C C . GLU A 1 131 ? -7.473 11.149 10.845 1.00 88.12 131 GLU A C 1
ATOM 1020 O O . GLU A 1 131 ? -7.988 11.828 11.738 1.00 88.12 131 GLU A O 1
ATOM 1025 N N . LEU A 1 132 ? -7.537 11.541 9.573 1.00 91.75 132 LEU A N 1
ATOM 1026 C CA . LEU A 1 132 ? -8.232 12.736 9.093 1.00 91.75 132 LEU A CA 1
ATOM 1027 C C . LEU A 1 132 ? -9.439 12.369 8.220 1.00 91.75 132 LEU A C 1
ATOM 1029 O O . LEU A 1 132 ? -9.562 11.259 7.706 1.00 91.75 132 LEU A O 1
ATOM 1033 N N . GLY A 1 133 ? -10.358 13.322 8.039 1.00 92.81 133 GLY A N 1
ATOM 1034 C CA . GLY A 1 133 ? -11.538 13.135 7.189 1.00 92.81 133 GLY A CA 1
ATOM 1035 C C . GLY A 1 133 ? -12.404 11.953 7.636 1.00 92.81 133 GLY A C 1
ATOM 1036 O O . GLY A 1 133 ? -12.848 11.910 8.784 1.00 92.81 133 GLY A O 1
ATOM 1037 N N . VAL A 1 134 ? -12.634 10.998 6.730 1.00 95.06 134 VAL A N 1
ATOM 1038 C CA . VAL A 1 134 ? -13.410 9.772 7.000 1.00 95.06 134 VAL A CA 1
ATOM 1039 C C . VAL A 1 134 ? -12.737 8.855 8.033 1.00 95.06 134 VAL A C 1
ATOM 1041 O O . VAL A 1 134 ? -13.420 8.082 8.697 1.00 95.06 134 VAL A O 1
ATOM 1044 N N . PHE A 1 135 ? -11.427 9.001 8.242 1.00 95.56 135 PHE A N 1
ATOM 1045 C CA . PHE A 1 135 ? -10.653 8.249 9.232 1.00 95.56 135 PHE A CA 1
ATOM 1046 C C . PHE A 1 135 ? -10.602 8.945 10.598 1.00 95.56 135 PHE A C 1
ATOM 1048 O O . PHE A 1 135 ? -10.031 8.411 11.539 1.00 95.56 135 PHE A O 1
ATOM 1055 N N . ASN A 1 136 ? -11.185 10.143 10.740 1.00 94.62 136 ASN A N 1
ATOM 1056 C CA . ASN A 1 136 ? -11.129 10.893 11.993 1.00 94.62 136 ASN A CA 1
ATOM 1057 C C . ASN A 1 136 ? -11.995 10.236 13.075 1.00 94.62 136 ASN A C 1
ATOM 1059 O O . ASN A 1 136 ? -13.227 10.371 13.071 1.00 94.62 136 ASN A O 1
ATOM 1063 N N . ARG A 1 137 ? -11.329 9.600 14.043 1.00 92.94 137 ARG A N 1
ATOM 1064 C CA . ARG A 1 137 ? -11.955 8.883 15.163 1.00 92.94 137 ARG A CA 1
ATOM 1065 C C . ARG A 1 137 ? -12.385 9.794 16.323 1.00 92.94 137 ARG A C 1
ATOM 1067 O O . ARG A 1 137 ? -13.092 9.379 17.232 1.00 92.94 137 ARG A O 1
ATOM 1074 N N . ARG A 1 138 ? -12.028 11.081 16.299 1.00 93.88 138 ARG A N 1
ATOM 1075 C CA . ARG A 1 138 ? -12.425 12.068 17.327 1.00 93.88 138 ARG A CA 1
ATOM 1076 C C . ARG A 1 138 ? -13.727 12.787 16.976 1.00 93.88 138 ARG A C 1
ATOM 1078 O O . ARG A 1 138 ? -14.413 13.319 17.850 1.00 93.88 138 ARG A O 1
ATOM 1085 N N . ASN A 1 139 ? -14.109 12.794 15.701 1.00 95.06 139 ASN A N 1
ATOM 1086 C CA . ASN A 1 139 ? -15.330 13.446 15.248 1.00 95.06 139 ASN A CA 1
ATOM 1087 C C . ASN A 1 139 ? -16.569 12.589 15.549 1.00 95.06 139 ASN A C 1
ATOM 1089 O O . ASN A 1 139 ? -16.865 11.638 14.834 1.00 95.06 139 ASN A O 1
ATOM 1093 N N . ARG A 1 140 ? -17.369 12.990 16.544 1.00 95.94 140 ARG A N 1
ATOM 1094 C CA . ARG A 1 140 ? -18.630 12.313 16.920 1.00 95.94 140 ARG A CA 1
ATOM 1095 C C . ARG A 1 140 ? -19.669 12.208 15.793 1.00 95.94 140 ARG A C 1
ATOM 1097 O O . ARG A 1 140 ? -20.605 11.427 15.920 1.00 95.94 140 ARG A O 1
ATOM 1104 N N . LYS A 1 141 ? -19.552 13.005 14.723 1.00 96.75 141 LYS A N 1
ATOM 1105 C CA . LYS A 1 141 ? -20.439 12.936 13.548 1.00 96.75 141 LYS A CA 1
ATOM 1106 C C . LYS A 1 141 ? -19.953 11.944 12.486 1.00 96.75 141 LYS A C 1
ATOM 1108 O O . LYS A 1 141 ? -20.723 11.628 11.583 1.00 96.75 141 LYS A O 1
ATOM 1113 N N . ASN A 1 142 ? -18.709 11.470 12.572 1.00 96.75 142 ASN A N 1
ATOM 1114 C CA . ASN A 1 142 ? -18.179 10.482 11.642 1.00 96.75 142 ASN A CA 1
ATOM 1115 C C . ASN A 1 142 ? -18.859 9.127 11.889 1.00 96.75 142 ASN A C 1
ATOM 1117 O O . ASN A 1 142 ? -18.830 8.601 12.998 1.00 96.75 142 ASN A O 1
ATOM 1121 N N . LYS A 1 143 ? -19.488 8.565 10.856 1.00 96.31 143 LYS A N 1
ATOM 1122 C CA . LYS A 1 143 ? -20.179 7.271 10.946 1.00 96.31 143 LYS A CA 1
ATOM 1123 C C . LYS A 1 143 ? -19.221 6.081 10.949 1.00 96.31 143 LYS A C 1
ATOM 1125 O O . LYS A 1 143 ? -19.600 5.029 11.438 1.00 96.31 143 LYS A O 1
ATOM 1130 N N . PHE A 1 144 ? -17.991 6.280 10.482 1.00 96.94 144 PHE A N 1
ATOM 1131 C CA . PHE A 1 144 ? -16.933 5.269 10.463 1.00 96.94 144 PHE A CA 1
ATOM 1132 C C . PHE A 1 144 ? -15.990 5.372 11.665 1.00 96.94 144 PHE A C 1
ATOM 1134 O O . PHE A 1 144 ? -15.011 4.642 11.741 1.00 96.94 144 PHE A O 1
ATOM 1141 N N . ARG A 1 145 ? -16.273 6.289 12.600 1.00 96.06 145 ARG A N 1
ATOM 1142 C CA . ARG A 1 145 ? -15.391 6.647 13.718 1.00 96.06 145 ARG A CA 1
ATOM 1143 C C . ARG A 1 145 ? -14.924 5.446 14.535 1.00 96.06 145 ARG A C 1
ATOM 1145 O O . ARG A 1 145 ? -13.787 5.440 14.977 1.00 96.06 145 ARG A O 1
ATOM 1152 N N . ASP A 1 146 ? -15.816 4.478 14.720 1.00 96.94 146 ASP A N 1
ATOM 1153 C CA . ASP A 1 146 ? -15.588 3.310 15.565 1.00 96.94 146 ASP A CA 1
ATOM 1154 C C . ASP A 1 146 ? -15.231 2.063 14.727 1.00 96.94 146 ASP A C 1
ATOM 1156 O O . ASP A 1 146 ? -14.973 1.009 15.288 1.00 96.94 146 ASP A O 1
ATOM 1160 N N . HIS A 1 147 ? -15.179 2.154 13.391 1.00 97.81 147 HIS A N 1
ATOM 1161 C CA . HIS A 1 147 ? -14.836 1.013 12.533 1.00 97.81 147 HIS A CA 1
ATOM 1162 C C . HIS A 1 147 ? -13.368 0.608 12.712 1.00 97.81 147 HIS A C 1
ATOM 1164 O O . HIS A 1 147 ? -12.504 1.448 12.994 1.00 97.81 147 HIS A O 1
ATOM 1170 N N . THR A 1 148 ? -13.090 -0.675 12.495 1.00 97.81 148 THR A N 1
ATOM 1171 C CA . THR A 1 148 ? -11.738 -1.147 12.197 1.00 97.81 148 THR A CA 1
ATOM 1172 C C . THR A 1 148 ? -11.341 -0.636 10.819 1.00 97.81 148 THR A C 1
ATOM 1174 O O . THR A 1 148 ? -12.090 -0.803 9.855 1.00 97.81 148 THR A O 1
ATOM 1177 N N . ILE A 1 149 ? -10.178 0.001 10.715 1.00 97.75 149 ILE A N 1
ATOM 1178 C CA . ILE A 1 149 ? -9.680 0.557 9.457 1.00 97.75 149 ILE A CA 1
ATOM 1179 C C . ILE A 1 149 ? -8.533 -0.315 8.960 1.00 97.75 149 ILE A C 1
ATOM 1181 O O . ILE A 1 149 ? -7.588 -0.582 9.700 1.00 97.75 149 ILE A O 1
ATOM 1185 N N . VAL A 1 150 ? -8.612 -0.734 7.699 1.00 98.19 150 VAL A N 1
ATOM 1186 C CA . VAL A 1 150 ? -7.527 -1.420 6.995 1.00 98.19 150 VAL A CA 1
ATOM 1187 C C . VAL A 1 150 ? -7.198 -0.602 5.758 1.00 98.19 150 VAL A C 1
ATOM 1189 O O . VAL A 1 150 ? -8.003 -0.498 4.830 1.00 98.19 150 VAL A O 1
ATOM 1192 N N . HIS A 1 151 ? -6.020 0.009 5.754 1.00 98.44 151 HIS A N 1
ATOM 1193 C CA . HIS A 1 151 ? -5.523 0.758 4.613 1.00 98.44 151 HIS A CA 1
ATOM 1194 C C . HIS A 1 151 ? -4.616 -0.127 3.763 1.00 98.44 151 HIS A C 1
ATOM 1196 O O . HIS A 1 151 ? -3.502 -0.458 4.171 1.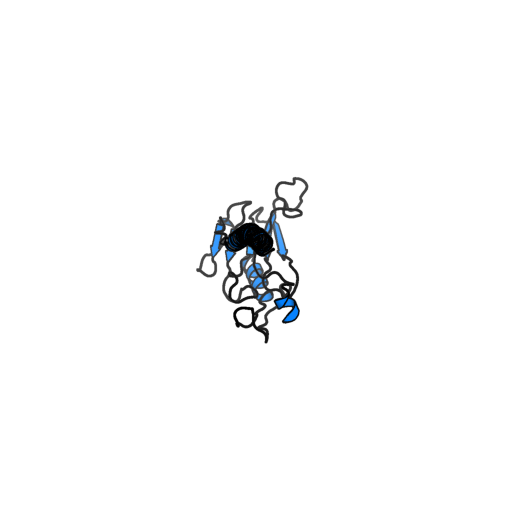00 98.44 151 HIS A O 1
ATOM 1202 N N . VAL A 1 152 ? -5.052 -0.424 2.541 1.00 98.56 152 VAL A N 1
ATOM 1203 C CA . VAL A 1 152 ? -4.180 -0.951 1.491 1.00 98.56 152 VAL A CA 1
ATOM 1204 C C . VAL A 1 152 ? -3.283 0.197 1.037 1.00 98.56 152 VAL A C 1
ATOM 1206 O O . VAL A 1 152 ? -3.691 1.051 0.241 1.00 98.56 152 VAL A O 1
ATOM 1209 N N . LEU A 1 153 ? -2.084 0.279 1.616 1.00 98.31 153 LEU A N 1
ATOM 1210 C CA . LEU A 1 153 ? -1.131 1.336 1.286 1.00 98.31 153 LEU A CA 1
ATOM 1211 C C . LEU A 1 153 ? -0.642 1.185 -0.153 1.00 98.31 153 LEU A C 1
ATOM 1213 O O . LEU A 1 153 ? -0.660 0.104 -0.734 1.00 98.31 153 LEU A O 1
ATOM 1217 N N . TYR A 1 154 ? -0.231 2.292 -0.759 1.00 98.31 154 TYR A N 1
ATOM 1218 C CA . TYR A 1 154 ? 0.117 2.322 -2.170 1.00 98.31 154 TYR A CA 1
ATOM 1219 C C . TYR A 1 154 ? 1.558 2.757 -2.373 1.00 98.31 154 TYR A C 1
ATOM 1221 O O . TYR A 1 154 ? 1.953 3.865 -2.011 1.00 98.31 154 TYR A O 1
ATOM 1229 N N . CYS A 1 155 ? 2.338 1.871 -2.983 1.00 98.12 155 CYS A N 1
ATOM 1230 C CA . CYS A 1 155 ? 3.741 2.114 -3.297 1.00 98.12 155 CYS A CA 1
ATOM 1231 C C . CYS A 1 155 ? 4.215 1.427 -4.585 1.00 98.12 155 CYS A C 1
ATOM 1233 O O . CYS A 1 155 ? 5.408 1.426 -4.884 1.00 98.12 155 CYS A O 1
ATOM 1235 N N . SER A 1 156 ? 3.295 0.804 -5.322 1.00 98.19 156 SER A N 1
ATOM 1236 C CA . SER A 1 156 ? 3.568 -0.013 -6.509 1.00 98.19 156 SER A CA 1
ATOM 1237 C C . SER A 1 156 ? 3.447 0.766 -7.822 1.00 98.19 156 SER A C 1
ATOM 1239 O O . SER A 1 156 ? 3.891 0.295 -8.863 1.00 98.19 156 SER A O 1
ATOM 1241 N N . GLY A 1 157 ? 2.864 1.968 -7.800 1.00 97.94 157 GLY A N 1
ATOM 1242 C CA . GLY A 1 157 ? 2.763 2.845 -8.970 1.00 97.94 157 GLY A CA 1
ATOM 1243 C C . GLY A 1 157 ? 1.826 2.372 -10.088 1.00 97.94 157 GLY A C 1
ATOM 1244 O O . GLY A 1 157 ? 1.864 2.924 -11.182 1.00 97.94 157 GLY A O 1
ATOM 1245 N N . ASP A 1 158 ? 0.986 1.379 -9.826 1.00 98.31 158 ASP A N 1
ATOM 1246 C CA . ASP A 1 158 ? 0.135 0.671 -10.790 1.00 98.31 158 ASP A CA 1
ATOM 1247 C C . ASP A 1 158 ? -1.356 0.660 -10.413 1.00 98.31 158 ASP A C 1
ATOM 1249 O O . ASP A 1 158 ? -2.117 -0.188 -10.879 1.00 98.31 158 ASP A O 1
ATOM 1253 N N . VAL A 1 159 ? -1.772 1.582 -9.542 1.00 97.94 159 VAL A N 1
ATOM 1254 C CA . VAL A 1 159 ? -3.162 1.728 -9.081 1.00 97.94 159 VAL A CA 1
ATOM 1255 C C . VAL A 1 159 ? -3.729 0.414 -8.510 1.00 97.94 159 VAL A C 1
ATOM 1257 O O . VAL A 1 159 ? -4.894 0.087 -8.715 1.00 97.94 159 VAL A O 1
ATOM 1260 N N . HIS A 1 160 ? -2.895 -0.352 -7.795 1.00 98.25 160 HIS A N 1
ATOM 1261 C CA . HIS A 1 160 ? -3.238 -1.639 -7.164 1.00 98.25 160 HIS A CA 1
ATOM 1262 C C . HIS A 1 160 ? -3.559 -2.786 -8.137 1.00 98.25 160 HIS A C 1
ATOM 1264 O O . HIS A 1 160 ? -3.975 -3.854 -7.700 1.00 98.25 160 HIS A O 1
ATOM 1270 N N . GLY A 1 161 ? -3.364 -2.601 -9.447 1.00 97.50 161 GLY A N 1
ATOM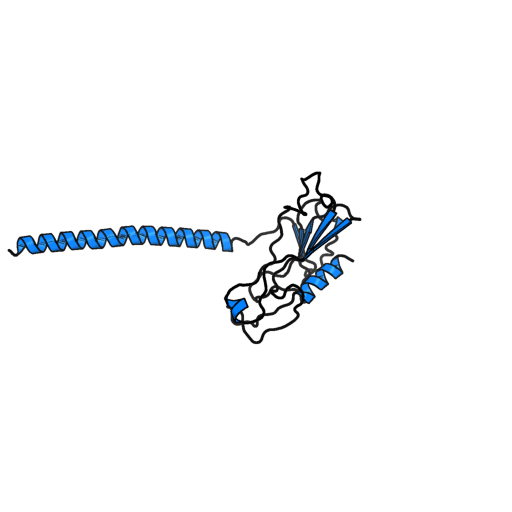 1271 C CA . GLY A 1 161 ? -3.733 -3.593 -10.466 1.00 97.50 161 GLY A CA 1
ATOM 1272 C C . GLY A 1 161 ? -2.560 -4.295 -11.153 1.00 97.50 161 GLY A C 1
ATOM 1273 O O . GLY A 1 161 ? -2.777 -5.205 -11.950 1.00 97.50 161 GLY A O 1
ATOM 1274 N N . GLY A 1 162 ? -1.322 -3.871 -10.895 1.00 97.12 162 GLY A N 1
ATOM 1275 C CA . GLY A 1 162 ? -0.145 -4.382 -11.596 1.00 97.12 162 GLY A CA 1
ATOM 1276 C C . GLY A 1 162 ? 0.387 -5.699 -11.032 1.00 97.12 162 GLY A C 1
ATOM 1277 O O . GLY A 1 162 ? 0.396 -5.931 -9.823 1.00 97.12 162 GLY A O 1
ATOM 1278 N N . ASN A 1 163 ? 0.870 -6.549 -11.938 1.00 97.38 163 ASN A N 1
ATOM 1279 C CA . ASN A 1 163 ? 1.777 -7.656 -11.642 1.00 97.38 163 ASN A CA 1
ATOM 1280 C C . ASN A 1 163 ? 2.752 -7.819 -12.817 1.00 97.38 163 ASN A C 1
ATOM 1282 O O . ASN A 1 163 ? 2.582 -8.690 -13.670 1.00 97.38 163 ASN A O 1
ATOM 1286 N N . VAL A 1 164 ? 3.712 -6.901 -12.927 1.00 97.56 164 VAL A N 1
ATOM 1287 C CA . VAL A 1 164 ? 4.597 -6.807 -14.094 1.00 97.56 164 VAL A CA 1
ATOM 1288 C C . VAL A 1 164 ? 6.010 -6.387 -13.705 1.00 97.56 164 VAL A C 1
ATOM 1290 O O . VAL A 1 164 ? 6.203 -5.510 -12.866 1.00 97.56 164 VAL A O 1
ATOM 1293 N N . VAL A 1 165 ? 6.994 -6.991 -14.369 1.00 98.12 165 VAL A N 1
ATOM 1294 C CA . VAL A 1 165 ? 8.384 -6.525 -14.398 1.00 98.12 165 VAL A CA 1
ATOM 1295 C C . VAL A 1 165 ? 8.556 -5.681 -15.658 1.00 98.12 165 VAL A C 1
ATOM 1297 O O . VAL A 1 165 ? 8.266 -6.138 -16.765 1.00 98.12 165 VAL A O 1
ATOM 1300 N N . ARG A 1 166 ? 8.965 -4.425 -15.503 1.00 97.75 166 ARG A N 1
ATOM 1301 C CA . ARG A 1 166 ? 9.151 -3.489 -16.614 1.00 97.75 166 ARG A CA 1
ATOM 1302 C C . ARG A 1 166 ? 10.475 -3.753 -17.328 1.00 97.75 166 ARG A C 1
ATOM 1304 O O . ARG A 1 166 ? 11.428 -4.259 -16.752 1.00 97.75 166 ARG A O 1
ATOM 1311 N N . THR A 1 167 ? 10.541 -3.362 -18.598 1.00 98.12 167 THR A N 1
ATOM 1312 C CA . THR A 1 167 ? 11.753 -3.479 -19.430 1.00 98.12 167 THR A CA 1
ATOM 1313 C C . THR A 1 167 ? 12.788 -2.387 -19.152 1.00 98.12 167 THR A C 1
ATOM 1315 O O . THR A 1 167 ? 13.861 -2.403 -19.746 1.00 98.12 167 THR A O 1
ATOM 1318 N N . TYR A 1 168 ? 12.453 -1.418 -18.300 1.00 97.94 168 TYR A N 1
ATOM 1319 C CA . TYR A 1 168 ? 13.327 -0.335 -17.870 1.00 97.94 168 TYR A CA 1
ATOM 1320 C C . TYR A 1 168 ? 13.645 -0.468 -16.381 1.00 97.94 168 TYR A C 1
ATOM 1322 O O . TYR A 1 168 ? 12.882 -1.049 -15.603 1.00 97.94 168 TYR A O 1
ATOM 1330 N N . ASN A 1 169 ? 14.780 0.104 -15.999 1.00 97.81 169 ASN A N 1
ATOM 1331 C CA . ASN A 1 169 ? 15.309 -0.011 -14.653 1.00 97.81 169 ASN A CA 1
ATOM 1332 C C . ASN A 1 169 ? 14.930 1.189 -13.786 1.00 97.81 169 ASN A C 1
ATOM 1334 O O . ASN A 1 169 ? 14.662 2.291 -14.271 1.00 97.81 169 ASN A O 1
ATOM 1338 N N . ASP A 1 170 ? 14.940 0.959 -12.480 1.00 94.81 170 ASP A N 1
ATOM 1339 C CA . ASP A 1 170 ? 14.949 2.002 -11.477 1.00 94.81 170 ASP A CA 1
ATOM 1340 C C . ASP A 1 170 ? 16.314 2.714 -11.447 1.00 94.81 170 ASP A C 1
ATOM 1342 O O . ASP A 1 170 ? 17.249 2.392 -12.188 1.00 94.81 170 ASP A O 1
ATOM 1346 N N . ARG A 1 171 ? 16.448 3.712 -10.569 1.00 91.12 171 ARG A N 1
ATOM 1347 C CA . ARG A 1 171 ? 17.684 4.500 -10.446 1.00 91.12 171 ARG A CA 1
ATOM 1348 C C . ARG A 1 171 ? 18.900 3.701 -9.950 1.00 91.12 171 ARG A C 1
ATOM 1350 O O . ARG A 1 171 ? 19.997 4.251 -9.957 1.00 91.12 171 ARG A O 1
ATOM 1357 N N . TRP A 1 172 ? 18.712 2.460 -9.499 1.00 93.69 172 TRP A N 1
ATOM 1358 C CA . TRP A 1 172 ? 19.765 1.556 -9.029 1.00 93.69 172 TRP A CA 1
ATOM 1359 C C . TRP A 1 172 ? 20.114 0.476 -10.061 1.00 93.69 172 TRP A C 1
ATOM 1361 O O . TRP A 1 172 ? 20.938 -0.391 -9.787 1.00 93.69 172 TRP A O 1
ATOM 1371 N N . GLY A 1 173 ? 19.537 0.542 -11.265 1.00 95.50 173 GLY A N 1
ATOM 1372 C CA . GLY A 1 173 ? 19.835 -0.397 -12.344 1.00 95.50 173 GLY A CA 1
ATOM 1373 C C . GLY A 1 173 ? 19.097 -1.732 -12.226 1.00 95.50 173 GLY A C 1
ATOM 1374 O O . GLY A 1 173 ? 19.439 -2.663 -12.951 1.00 95.50 173 GLY A O 1
ATOM 1375 N N . VAL A 1 174 ? 18.084 -1.824 -11.360 1.00 97.06 174 VAL A N 1
ATOM 1376 C CA . VAL A 1 174 ? 17.238 -3.015 -11.203 1.00 97.06 174 VAL A CA 1
ATOM 1377 C C . VAL A 1 174 ? 15.918 -2.797 -11.945 1.00 97.06 174 VAL A C 1
ATOM 1379 O O . VAL A 1 174 ? 15.382 -1.691 -11.872 1.00 97.06 174 VAL A O 1
ATOM 1382 N N . PRO A 1 175 ? 15.360 -3.799 -12.648 1.00 97.94 175 PRO A N 1
ATOM 1383 C CA . PRO A 1 175 ? 14.060 -3.659 -13.292 1.00 97.94 175 PRO A CA 1
ATOM 1384 C C . PRO A 1 175 ? 12.988 -3.136 -12.333 1.00 97.94 175 PRO A C 1
ATOM 1386 O O . PRO A 1 175 ? 12.851 -3.612 -11.203 1.00 97.94 175 PRO A O 1
ATOM 1389 N N . VAL A 1 176 ? 12.218 -2.149 -12.792 1.00 98.19 176 VAL A N 1
ATOM 1390 C CA . VAL A 1 176 ? 11.050 -1.668 -12.046 1.00 98.19 176 VAL A CA 1
ATOM 1391 C C . VAL A 1 176 ? 10.014 -2.782 -11.995 1.00 98.19 176 VAL A C 1
ATOM 1393 O O . VAL A 1 176 ? 9.673 -3.354 -13.030 1.00 98.19 176 VAL A O 1
ATOM 1396 N N . GLU A 1 177 ? 9.456 -3.058 -10.820 1.00 98.19 177 GLU A N 1
ATOM 1397 C CA . GLU A 1 177 ? 8.371 -4.031 -10.690 1.00 98.19 177 GLU A CA 1
ATOM 1398 C C . GLU A 1 177 ? 7.140 -3.404 -10.076 1.00 98.19 177 GLU A C 1
ATOM 1400 O O . GLU A 1 177 ? 7.202 -2.681 -9.092 1.00 98.19 177 GLU A O 1
ATOM 1405 N N . GLN A 1 178 ? 5.995 -3.730 -10.641 1.00 98.31 178 GLN A N 1
ATOM 1406 C CA . GLN A 1 178 ? 4.707 -3.235 -10.205 1.00 98.31 178 GLN A CA 1
ATOM 1407 C C . GLN A 1 178 ? 3.890 -4.424 -9.718 1.00 98.31 178 GLN A C 1
ATOM 1409 O O . GLN A 1 178 ? 3.548 -5.307 -10.507 1.00 98.31 178 GLN A O 1
ATOM 1414 N N . LYS A 1 179 ? 3.678 -4.479 -8.400 1.00 98.44 179 LYS A N 1
ATOM 1415 C CA . LYS A 1 179 ? 3.105 -5.619 -7.665 1.00 98.44 179 LYS A CA 1
ATOM 1416 C C . LYS A 1 179 ? 1.833 -5.254 -6.897 1.00 98.44 179 LYS A C 1
ATOM 1418 O O . LYS A 1 179 ? 1.484 -5.911 -5.923 1.00 98.44 179 LYS A O 1
ATOM 1423 N N . GLY A 1 180 ? 1.127 -4.211 -7.323 1.00 98.44 180 GLY A N 1
ATOM 1424 C CA . GLY A 1 180 ? -0.081 -3.714 -6.673 1.00 98.44 180 GLY A CA 1
ATOM 1425 C C . GLY A 1 180 ? -1.167 -4.769 -6.503 1.00 98.44 180 GLY A C 1
ATOM 1426 O O . GLY A 1 180 ? -1.804 -4.795 -5.455 1.00 98.44 180 GLY A O 1
ATOM 1427 N N . LEU A 1 181 ? -1.324 -5.679 -7.472 1.00 98.44 181 LEU A N 1
ATOM 1428 C CA . LEU A 1 181 ? -2.286 -6.776 -7.367 1.00 98.44 181 LEU A CA 1
ATOM 1429 C C . LEU A 1 181 ? -1.904 -7.750 -6.245 1.00 98.44 181 LEU A C 1
ATOM 1431 O O . LEU A 1 181 ? -2.754 -8.111 -5.437 1.00 98.44 181 LEU A O 1
ATOM 1435 N N . ALA A 1 182 ? -0.630 -8.148 -6.167 1.00 98.38 182 ALA A N 1
ATOM 1436 C CA . ALA A 1 182 ? -0.138 -9.036 -5.110 1.00 98.38 182 ALA A CA 1
ATOM 1437 C C . ALA A 1 182 ? -0.238 -8.367 -3.729 1.00 98.38 182 ALA A C 1
ATOM 1439 O O . ALA A 1 182 ? -0.703 -8.983 -2.770 1.00 98.38 182 ALA A O 1
ATOM 1440 N N . ASN A 1 183 ? 0.118 -7.081 -3.649 1.00 98.50 183 ASN A N 1
ATOM 1441 C CA . ASN A 1 183 ? -0.031 -6.261 -2.451 1.00 98.50 183 ASN A CA 1
ATOM 1442 C C . ASN A 1 183 ? -1.494 -6.243 -1.985 1.00 98.50 183 ASN A C 1
ATOM 1444 O O . ASN A 1 183 ? -1.785 -6.666 -0.871 1.00 98.50 183 ASN A O 1
ATOM 1448 N N . ALA A 1 184 ? -2.431 -5.832 -2.843 1.00 98.31 184 ALA A N 1
ATOM 1449 C CA . ALA A 1 184 ? -3.855 -5.783 -2.518 1.00 98.31 184 ALA A CA 1
ATOM 1450 C C . ALA A 1 184 ? -4.422 -7.154 -2.117 1.00 98.31 184 ALA A C 1
ATOM 1452 O O . ALA A 1 184 ? -5.154 -7.251 -1.130 1.00 98.31 184 ALA A O 1
ATOM 1453 N N . GLN A 1 185 ? -4.054 -8.210 -2.847 1.00 98.12 185 GLN A N 1
ATOM 1454 C CA . GLN A 1 185 ? -4.513 -9.568 -2.571 1.00 98.12 185 GLN A CA 1
ATOM 1455 C C . GLN A 1 185 ? -4.044 -10.053 -1.194 1.00 98.12 185 GLN A C 1
ATOM 1457 O O . GLN A 1 185 ? -4.851 -10.596 -0.448 1.00 98.12 185 GLN A O 1
ATOM 1462 N N . SER A 1 186 ? -2.792 -9.778 -0.812 1.00 98.06 186 SER A N 1
ATOM 1463 C CA . SER A 1 186 ? -2.281 -10.142 0.517 1.00 98.06 186 SER A CA 1
ATOM 1464 C C . SER A 1 186 ? -3.068 -9.500 1.664 1.00 98.06 186 SER A C 1
ATOM 1466 O O . SER A 1 186 ? -3.333 -10.157 2.668 1.00 98.06 186 SER A O 1
ATOM 1468 N N . VAL A 1 187 ? -3.504 -8.243 1.502 1.00 98.25 187 VAL A N 1
ATOM 1469 C CA . VAL A 1 187 ? -4.322 -7.562 2.515 1.00 98.25 187 VAL A CA 1
ATOM 1470 C C . VAL A 1 187 ? -5.716 -8.180 2.573 1.00 98.25 187 VAL A C 1
ATOM 1472 O O . VAL A 1 187 ? -6.233 -8.427 3.659 1.00 98.25 187 VAL A O 1
ATOM 1475 N N . LEU A 1 188 ? -6.316 -8.468 1.412 1.00 97.12 188 LEU A N 1
ATOM 1476 C CA . LEU A 1 188 ? -7.613 -9.142 1.343 1.00 97.12 188 LEU A CA 1
ATOM 1477 C C . LEU A 1 188 ? -7.569 -10.522 2.003 1.00 97.12 188 LEU A C 1
ATOM 1479 O O . LEU A 1 188 ? -8.498 -10.880 2.722 1.00 97.12 188 LEU A O 1
ATOM 1483 N N . ASP A 1 189 ? -6.498 -11.281 1.781 1.00 96.62 189 ASP A N 1
ATOM 1484 C CA . ASP A 1 189 ? -6.316 -12.602 2.375 1.00 96.62 189 ASP A CA 1
ATOM 1485 C C . ASP A 1 189 ? -6.117 -12.535 3.890 1.00 96.62 189 ASP A C 1
ATOM 1487 O O . ASP A 1 189 ? -6.657 -13.382 4.594 1.00 96.62 189 ASP A O 1
ATOM 1491 N N . TRP A 1 190 ? -5.430 -11.507 4.396 1.00 96.94 190 TRP A N 1
ATOM 1492 C CA . TRP A 1 190 ? -5.314 -11.264 5.836 1.00 96.94 190 TRP A CA 1
ATOM 1493 C C . TRP A 1 190 ? -6.654 -10.882 6.488 1.00 96.94 190 TRP A C 1
ATOM 1495 O O . TRP A 1 190 ? -6.894 -11.236 7.637 1.00 96.94 190 TRP A O 1
ATOM 1505 N N . THR A 1 191 ? -7.546 -10.181 5.775 1.00 93.31 191 THR A N 1
ATOM 1506 C CA . THR A 1 191 ? -8.854 -9.758 6.322 1.00 93.31 191 THR A CA 1
ATOM 1507 C C . THR A 1 191 ? -9.940 -10.841 6.375 1.00 93.31 191 THR A C 1
ATOM 1509 O O . THR A 1 191 ? -11.047 -10.539 6.826 1.00 93.31 191 THR A O 1
ATOM 1512 N N . LYS A 1 192 ? -9.677 -12.055 5.877 1.00 83.50 192 LYS A N 1
ATOM 1513 C CA . LYS A 1 192 ? -10.643 -13.171 5.867 1.00 83.50 192 LYS A CA 1
ATOM 1514 C C . LYS A 1 192 ? -10.760 -13.844 7.230 1.00 83.50 192 LYS A C 1
ATOM 1516 O O . LYS A 1 192 ? -11.906 -14.206 7.576 1.00 83.50 192 LYS A O 1
#

Foldseek 3Di:
DVVVVVVVVVVVVCVVVVVVVVVVVVVVVVVVVVVVVVVVVVVVPPPDPAEAEVVVVGLPDPVPDDAQGKYWYQNDDLFAFFAPPEDTFTKIKHDFDPVAEDEEEDAAAADPDPVCVVVCRGAQYFDDDDCDDLSPLVDPPRPCNRGIYIYLGDRQRHSLPDADFDPDHDPVRHTTGRCSVVSVVSSVVSSD

Sequence (192 aa):
KAETFKMLINILFVALLGVSAVFADEAAGALQEAADYVKSLDEFDHEWKHECHMANGEACDIRNFPKDETTMVFPGGETRCIFSNTPNFAFQVVPGDSDKLLFYFQGGGACWDETSTKFHLCRSRATPLPELGVFNRRNRKNKFRDHTIVHVLYCSGDVHGGNVVRTYNDRWGVPVEQKGLANAQSVLDWTK

Secondary structure (DSSP, 8-state):
--HHHHHHHHHHHHHHHHHHHHHHHHHHHHHHHHHHHHHHHH------SSEEEGGGT----GGGSPTTS-EEEE--TT---SSTTSPPP-EEEE--EEEEEEEEE---B---SHHHHHTT-B--S-PPPPS-GGG-SS-TT-TTTTEEEEEE---SSSTT---EEEEEE-TTSSEEEE-HHHHHHHHHHHT-

Radius of gyration: 25.59 Å; Cα contacts (8 Å, |Δi|>4): 321; chains: 1; bounding box: 72×74×40 Å

Mean predicted aligned error: 11.37 Å

Organism: NCBI:txid89044

Solvent-accessible surface area (backbone atoms only — not comparable to full-atom values): 10612 Å² total; per-residue (Å²): 122,71,69,67,52,55,53,54,50,52,54,51,50,53,52,55,55,55,56,50,51,57,54,47,52,52,50,49,48,54,51,47,52,50,48,51,49,49,44,60,65,66,63,67,73,69,78,59,95,33,72,36,44,39,63,77,69,45,83,73,56,69,90,78,50,59,72,78,36,70,34,41,37,29,65,40,86,81,35,34,23,22,42,86,92,40,70,74,38,38,32,37,36,27,43,47,43,93,93,36,79,46,79,40,78,51,76,52,60,46,36,92,49,70,64,36,50,75,67,57,44,26,33,47,54,53,65,80,81,76,66,51,78,80,54,17,59,81,44,90,84,44,88,51,32,58,31,18,37,39,36,44,46,37,11,17,22,37,80,51,65,23,81,46,76,46,98,49,56,38,100,84,72,43,61,25,32,21,20,14,35,50,40,50,49,54,55,55,62,71,73,109